Protein AF-A0A7V4QD94-F1 (afdb_monomer_lite)

Sequence (275 aa):
MIENQVFSVKQTANLFKAQIDQGDKAYCDYIKKYTSKNFAYSIKLAGGFVIYPRENDRAKRRFFMDCLITNFNKNRKSKIYFNTEKNLPILVEFIADASKLKDTFIYARMILGTVSLRIYNPNNKIFETLENLYRPEKKEVDYVARLIKVFAVSPSAVQKTKELLTRGLKVDDTYVRFIYSEEELAVFCKDGGFERMYFIDRFSDVAINGHFHTLNATPGDSFEKVKQSYMRLIKEYHPDNVFGKDEQTIRNYTQKFQSIQNAFESIKHHYKKAI

pLDDT: mean 78.1, std 12.36, range [37.56, 95.0]

Secondary structure (DSSP, 8-state):
----SEEEEEE-SS-EEEEEETT-HHHHHHHHHHHHHH-TTEEEETTEEEE---GGGHHHHHHHHHHHHHHHHTT-SS-----TTS---EEEEEES-TT-TT-EEEEEEEETTEEEEEE-S--HHHHHHHHHHTTTS-EEEETTTTEEEEE--SHHHHHHHHHHHHH-EEETTEEEEEE--HHHHHHHHHSTTHHHHHHHHHHHHHHHHHHHHHTT--TTS-HHHHHHHHHHHHHHS-GGGGTTS-HHHHHHHHHHHHHHHHHHHHHHHHHHH--

Radius of gyration: 23.35 Å; chains: 1; bounding box: 46×60×66 Å

Structure (mmCIF, N/CA/C/O backbone):
data_AF-A0A7V4QD94-F1
#
_entry.id   AF-A0A7V4QD94-F1
#
loop_
_atom_site.group_PDB
_atom_site.id
_atom_site.type_symbol
_atom_site.label_atom_id
_atom_site.label_alt_id
_atom_site.label_comp_id
_atom_site.label_asym_id
_atom_site.label_entity_id
_atom_site.label_seq_id
_atom_site.pdbx_PDB_ins_code
_atom_site.Cartn_x
_atom_site.Cartn_y
_atom_site.Cartn_z
_atom_site.occupancy
_atom_site.B_iso_or_equiv
_atom_site.auth_seq_id
_atom_site.auth_comp_id
_atom_site.auth_asym_id
_atom_site.auth_atom_id
_atom_site.pdbx_PDB_model_num
ATOM 1 N N . MET A 1 1 ? -15.386 6.074 31.541 1.00 37.56 1 MET A N 1
ATOM 2 C CA . MET A 1 1 ? -15.904 5.000 30.665 1.00 37.56 1 MET A CA 1
ATOM 3 C C . MET A 1 1 ? -14.751 4.553 29.787 1.00 37.56 1 MET A C 1
ATOM 5 O O . MET A 1 1 ? -14.107 5.422 29.225 1.00 37.56 1 MET A O 1
ATOM 9 N N . ILE A 1 2 ? -14.420 3.261 29.737 1.00 43.25 2 ILE A N 1
ATOM 10 C CA . ILE A 1 2 ? -13.337 2.784 28.864 1.00 43.25 2 ILE A CA 1
ATOM 11 C C . ILE A 1 2 ? -13.908 2.745 27.445 1.00 43.25 2 ILE A C 1
ATOM 13 O O . ILE A 1 2 ? -14.671 1.837 27.108 1.00 43.25 2 ILE A O 1
ATOM 17 N N . GLU A 1 3 ? -13.613 3.773 26.653 1.00 59.62 3 GLU A N 1
ATOM 18 C CA . GLU A 1 3 ? -13.884 3.772 25.217 1.00 59.62 3 GLU A CA 1
ATOM 19 C C . GLU A 1 3 ? -13.150 2.588 24.567 1.00 59.62 3 GLU A C 1
ATOM 21 O O . GLU A 1 3 ? -12.092 2.158 25.032 1.00 59.62 3 GLU A O 1
ATOM 26 N N . ASN A 1 4 ? -13.746 1.981 23.535 1.00 69.81 4 ASN A N 1
ATOM 27 C CA . ASN A 1 4 ? -13.057 0.923 22.794 1.00 69.81 4 ASN A CA 1
ATOM 28 C C . ASN A 1 4 ? -11.760 1.508 22.225 1.00 69.81 4 ASN A C 1
ATOM 30 O O . ASN A 1 4 ? -11.824 2.492 21.490 1.00 69.81 4 ASN A O 1
ATOM 34 N N . GLN A 1 5 ? -10.613 0.880 22.502 1.00 86.88 5 GLN A N 1
ATOM 35 C CA . GLN A 1 5 ? -9.337 1.362 21.971 1.00 86.88 5 GLN A CA 1
ATOM 36 C C . GLN A 1 5 ? -9.334 1.390 20.443 1.00 86.88 5 GLN A C 1
ATOM 38 O O . GLN A 1 5 ? -8.792 2.309 19.840 1.00 86.88 5 GLN A O 1
ATOM 43 N N . VAL A 1 6 ? -9.953 0.394 19.805 1.00 88.25 6 VAL A N 1
ATOM 44 C CA . VAL A 1 6 ? -10.256 0.406 18.373 1.00 88.25 6 VAL A CA 1
ATOM 45 C C . VAL A 1 6 ? -11.662 0.971 18.196 1.00 88.25 6 VAL A C 1
ATOM 47 O O . VAL A 1 6 ? -12.655 0.287 18.447 1.00 88.25 6 VAL A O 1
ATOM 50 N N . PHE A 1 7 ? -11.772 2.213 17.740 1.00 85.94 7 PHE A N 1
ATOM 51 C CA . PHE A 1 7 ? -13.072 2.882 17.627 1.00 85.94 7 PHE A CA 1
ATOM 52 C C . PHE A 1 7 ? -13.685 2.781 16.221 1.00 85.94 7 PHE A C 1
ATOM 54 O O . PHE A 1 7 ? -14.893 2.966 16.058 1.00 85.94 7 PHE A O 1
ATOM 61 N N . SER A 1 8 ? -12.890 2.444 15.198 1.00 85.94 8 SER A N 1
ATOM 62 C CA . SER A 1 8 ? -13.360 2.306 13.814 1.00 85.94 8 SER A CA 1
ATOM 63 C C . SER A 1 8 ? -12.613 1.202 13.065 1.00 85.94 8 SER A C 1
ATOM 65 O O . SER A 1 8 ? -11.385 1.124 13.094 1.00 85.94 8 SER A O 1
ATOM 67 N N . VAL A 1 9 ? -13.377 0.350 12.377 1.00 89.06 9 VAL A N 1
ATOM 68 C CA . VAL A 1 9 ? -12.877 -0.667 11.447 1.00 89.06 9 VAL A CA 1
ATOM 69 C C . VAL A 1 9 ? -13.642 -0.540 10.135 1.00 89.06 9 VAL A C 1
ATOM 71 O O . VAL A 1 9 ? -14.873 -0.470 10.127 1.00 89.06 9 VAL A O 1
ATOM 74 N N . LYS A 1 10 ? -12.914 -0.506 9.017 1.00 84.56 10 LYS A N 1
ATOM 75 C CA . LYS A 1 10 ? -13.469 -0.483 7.658 1.00 84.56 10 LYS A CA 1
ATOM 76 C C . LYS A 1 10 ? -12.779 -1.542 6.808 1.00 84.56 10 LYS A C 1
ATOM 78 O O . LYS A 1 10 ? -11.556 -1.658 6.832 1.00 84.56 10 LYS A O 1
ATOM 83 N N . GLN A 1 11 ? -13.555 -2.271 6.013 1.00 81.56 11 GLN A N 1
ATOM 84 C CA . GLN A 1 11 ? -13.032 -3.220 5.036 1.00 81.56 11 GLN A CA 1
ATOM 85 C C . GLN A 1 11 ? -13.557 -2.870 3.646 1.00 81.56 11 GLN A C 1
ATOM 87 O O . GLN A 1 11 ? -14.764 -2.763 3.442 1.00 81.56 11 GLN A O 1
ATOM 92 N N . THR A 1 12 ? -12.645 -2.700 2.693 1.00 74.81 12 THR A N 1
ATOM 93 C CA . THR A 1 12 ? -12.966 -2.555 1.267 1.00 74.81 12 THR A CA 1
ATOM 94 C C . THR A 1 12 ? -12.556 -3.821 0.514 1.00 74.81 12 THR A C 1
ATOM 96 O O . THR A 1 12 ? -12.044 -4.777 1.101 1.00 74.81 12 THR A O 1
ATOM 99 N N . ALA A 1 13 ? -12.744 -3.844 -0.808 1.00 63.41 13 ALA A N 1
ATOM 100 C CA . ALA A 1 13 ? -12.229 -4.927 -1.646 1.00 63.41 13 ALA A CA 1
ATOM 101 C C . ALA A 1 13 ? -10.699 -5.091 -1.550 1.00 63.41 13 ALA A C 1
ATOM 103 O O . ALA A 1 13 ? -10.201 -6.187 -1.782 1.00 63.41 13 ALA A O 1
ATOM 104 N N . ASN A 1 14 ? -9.977 -4.025 -1.181 1.00 64.75 14 ASN A N 1
ATOM 105 C CA . ASN A 1 14 ? -8.523 -3.933 -1.321 1.00 64.75 14 ASN A CA 1
ATOM 106 C C . ASN A 1 14 ? -7.779 -3.626 -0.013 1.00 64.75 14 ASN A C 1
ATOM 108 O O . ASN A 1 14 ? -6.552 -3.580 -0.026 1.00 64.75 14 ASN A O 1
ATOM 112 N N . LEU A 1 15 ? -8.481 -3.362 1.091 1.00 76.19 15 LEU A N 1
ATOM 113 C CA . LEU A 1 15 ? -7.865 -2.887 2.328 1.00 76.19 15 LEU A CA 1
ATOM 114 C C . LEU A 1 15 ? -8.695 -3.275 3.550 1.00 76.19 15 LEU A C 1
ATOM 116 O O . LEU A 1 15 ? -9.921 -3.150 3.543 1.00 76.19 15 LEU A O 1
ATOM 120 N N . PHE A 1 16 ? -8.008 -3.655 4.621 1.00 86.81 16 PHE A N 1
ATOM 121 C CA . PHE A 1 16 ? -8.551 -3.636 5.972 1.00 86.81 16 PHE A CA 1
ATOM 122 C C . PHE A 1 16 ? -7.942 -2.451 6.732 1.00 86.81 16 PHE A C 1
ATOM 124 O O . PHE A 1 16 ? -6.722 -2.318 6.808 1.00 86.81 16 PHE A O 1
ATOM 131 N N . LYS A 1 17 ? -8.779 -1.565 7.272 1.00 88.31 17 LYS A N 1
ATOM 132 C CA . LYS A 1 17 ? -8.361 -0.365 8.004 1.00 88.31 17 LYS A CA 1
ATOM 133 C C . LYS A 1 17 ? -8.907 -0.416 9.424 1.00 88.31 17 LYS A C 1
ATOM 135 O O . LYS A 1 17 ? -10.116 -0.546 9.603 1.00 88.31 17 LYS A O 1
ATOM 140 N N . ALA A 1 18 ? -8.029 -0.250 10.406 1.00 91.31 18 ALA A N 1
ATOM 141 C CA . ALA A 1 18 ? -8.370 -0.095 11.813 1.00 91.31 18 ALA A CA 1
ATOM 142 C C . ALA A 1 18 ? -7.846 1.245 12.338 1.00 91.31 18 ALA A C 1
ATOM 144 O O . ALA A 1 18 ? -6.727 1.657 12.030 1.00 91.31 18 ALA A O 1
ATOM 145 N N . GLN A 1 19 ? -8.667 1.924 13.127 1.00 88.12 19 GLN A N 1
ATOM 146 C CA . GLN A 1 19 ? -8.341 3.205 13.741 1.00 88.12 19 GLN A CA 1
ATOM 147 C C . GLN A 1 19 ? -8.400 3.049 15.253 1.00 88.12 19 GLN A C 1
ATOM 149 O O . GLN A 1 19 ? -9.393 2.563 15.805 1.00 88.12 19 GLN A O 1
ATOM 154 N N . ILE A 1 20 ? -7.295 3.424 15.880 1.00 90.69 20 ILE A N 1
ATOM 155 C CA . ILE A 1 20 ? -7.005 3.241 17.291 1.00 90.69 20 ILE A CA 1
ATOM 156 C C . ILE A 1 20 ? -6.937 4.614 17.943 1.00 90.69 20 ILE A C 1
ATOM 158 O O . ILE A 1 20 ? -6.351 5.540 17.379 1.00 90.69 20 ILE A O 1
ATOM 162 N N . ASP A 1 21 ? -7.539 4.741 19.118 1.00 85.12 21 ASP A N 1
ATOM 163 C CA . ASP A 1 21 ? -7.443 5.944 19.931 1.00 85.12 21 ASP A CA 1
ATOM 164 C C . ASP A 1 21 ? -5.984 6.181 20.349 1.00 85.12 21 ASP A C 1
ATOM 166 O O . ASP A 1 21 ? -5.359 5.356 21.018 1.00 85.12 21 ASP A O 1
ATOM 170 N N . GLN A 1 22 ? -5.437 7.322 19.931 1.00 84.38 22 GLN A N 1
ATOM 171 C CA . GLN A 1 22 ? -4.082 7.742 20.279 1.00 84.38 22 GLN A CA 1
ATOM 172 C C . GLN A 1 22 ? -3.943 8.101 21.771 1.00 84.38 22 GLN A C 1
ATOM 174 O O . GLN A 1 22 ? -2.821 8.116 22.287 1.00 84.38 22 GLN A O 1
ATOM 179 N N . GLY A 1 23 ? -5.053 8.387 22.461 1.00 80.31 23 GLY A N 1
ATOM 180 C CA . GLY A 1 23 ? -5.093 8.651 23.899 1.00 80.31 23 GLY A CA 1
ATOM 181 C C . GLY A 1 23 ? -4.638 7.455 24.742 1.00 80.31 23 GLY A C 1
ATOM 182 O O . GLY A 1 23 ? -3.932 7.639 25.738 1.00 80.31 23 GLY A O 1
ATOM 183 N N . ASP A 1 24 ? -4.936 6.226 24.305 1.00 85.88 24 ASP A N 1
ATOM 184 C CA . ASP A 1 24 ? -4.473 4.994 24.954 1.00 85.88 24 ASP A CA 1
ATOM 185 C C . ASP A 1 24 ? -3.040 4.637 24.512 1.00 85.88 24 ASP A C 1
ATOM 187 O O . ASP A 1 24 ? -2.793 3.765 23.668 1.00 85.88 24 ASP A O 1
ATOM 191 N N . LYS A 1 25 ? -2.058 5.335 25.100 1.00 84.44 25 LYS A N 1
ATOM 192 C CA . LYS A 1 25 ? -0.625 5.133 24.812 1.00 84.44 25 LYS A CA 1
ATOM 193 C C . LYS A 1 25 ? -0.172 3.688 25.041 1.00 84.44 25 LYS A C 1
ATOM 195 O O . LYS A 1 25 ? 0.613 3.169 24.250 1.00 84.44 25 LYS A O 1
ATOM 200 N N . ALA A 1 26 ? -0.685 3.027 26.081 1.00 89.12 26 ALA A N 1
ATOM 201 C CA . ALA A 1 26 ? -0.306 1.656 26.418 1.00 89.12 26 ALA A CA 1
ATOM 202 C C . ALA A 1 26 ? -0.742 0.673 25.323 1.00 89.12 26 ALA A C 1
ATOM 204 O O . ALA A 1 26 ? 0.052 -0.165 24.879 1.00 89.12 26 ALA A O 1
ATOM 205 N N . TYR A 1 27 ? -1.978 0.804 24.837 1.00 90.69 27 TYR A N 1
ATOM 206 C CA . TYR A 1 27 ? -2.459 -0.012 23.730 1.00 90.69 27 TYR A CA 1
ATOM 207 C C . TYR A 1 27 ? -1.750 0.326 22.412 1.00 90.69 27 TYR A C 1
ATOM 209 O O . TYR A 1 27 ? -1.381 -0.582 21.662 1.00 90.69 27 TYR A O 1
ATOM 217 N N . CYS A 1 28 ? -1.471 1.607 22.152 1.00 87.69 28 CYS A N 1
ATOM 218 C CA . CYS A 1 28 ? -0.685 2.022 20.989 1.00 87.69 28 CYS A CA 1
ATOM 219 C C . CYS A 1 28 ? 0.698 1.355 20.960 1.00 87.69 28 CYS A C 1
ATOM 221 O O . CYS A 1 28 ? 1.106 0.808 19.931 1.00 87.69 28 CYS A O 1
ATOM 223 N N . ASP A 1 29 ? 1.415 1.371 22.082 1.00 87.44 29 ASP A N 1
ATOM 224 C CA . ASP A 1 29 ? 2.755 0.791 22.184 1.00 87.44 29 ASP A CA 1
ATOM 225 C C . ASP A 1 29 ? 2.726 -0.737 22.096 1.00 87.44 29 ASP A C 1
ATOM 227 O O . ASP A 1 29 ? 3.574 -1.331 21.420 1.00 87.44 29 ASP A O 1
ATOM 231 N N . TYR A 1 30 ? 1.707 -1.377 22.679 1.00 93.19 30 TYR A N 1
ATOM 232 C CA . TYR A 1 30 ? 1.454 -2.806 22.492 1.00 93.19 30 TYR A CA 1
ATOM 233 C C . TYR A 1 30 ? 1.300 -3.156 21.007 1.00 93.19 30 TYR A C 1
ATOM 235 O O . TYR A 1 30 ? 1.988 -4.049 20.506 1.00 93.19 30 TYR A O 1
ATOM 243 N N . ILE A 1 31 ? 0.449 -2.425 20.284 1.00 94.31 31 ILE A N 1
ATOM 244 C CA . ILE A 1 31 ? 0.175 -2.667 18.865 1.00 94.31 31 ILE A CA 1
ATOM 245 C C . ILE A 1 31 ? 1.425 -2.428 18.003 1.00 94.31 31 ILE A C 1
ATOM 247 O O . ILE A 1 31 ? 1.740 -3.248 17.133 1.00 94.31 31 ILE A O 1
ATOM 251 N N . LYS A 1 32 ? 2.193 -1.364 18.272 1.00 90.19 32 LYS A N 1
ATOM 252 C CA . LYS A 1 32 ? 3.474 -1.097 17.589 1.00 90.19 32 LYS A CA 1
ATOM 253 C C . LYS A 1 32 ? 4.489 -2.218 17.828 1.00 90.19 32 LYS A C 1
ATOM 255 O O . LYS A 1 32 ? 5.095 -2.697 16.869 1.00 90.19 32 LYS A O 1
ATOM 260 N N . LYS A 1 33 ? 4.653 -2.666 19.079 1.00 89.94 33 LYS A N 1
ATOM 261 C CA . LYS A 1 33 ? 5.598 -3.733 19.459 1.00 89.94 33 LYS A CA 1
ATOM 262 C C . LYS A 1 33 ? 5.193 -5.090 18.893 1.00 89.94 33 LYS A C 1
ATOM 264 O O . LYS A 1 33 ? 6.045 -5.848 18.431 1.00 89.94 33 LYS A O 1
ATOM 269 N N . TYR A 1 34 ? 3.899 -5.405 18.916 1.00 92.44 34 TYR A N 1
ATOM 270 C CA . TYR A 1 34 ? 3.379 -6.614 18.287 1.00 92.44 34 TYR A CA 1
ATOM 271 C C . TYR A 1 34 ? 3.687 -6.609 16.790 1.00 92.44 34 TYR A C 1
ATOM 273 O O . TYR A 1 34 ? 4.162 -7.612 16.254 1.00 92.44 34 TYR A O 1
ATOM 281 N N . THR A 1 35 ? 3.465 -5.470 16.135 1.00 90.50 35 THR A N 1
ATOM 282 C CA . THR A 1 35 ? 3.674 -5.324 14.696 1.00 90.50 35 THR A CA 1
ATOM 283 C C . THR A 1 35 ? 5.137 -5.506 14.318 1.00 90.50 35 THR A C 1
ATOM 285 O O . THR A 1 35 ? 5.440 -6.363 13.490 1.00 90.50 35 THR A O 1
ATOM 288 N N . SER A 1 36 ? 6.050 -4.783 14.971 1.00 84.38 36 SER A N 1
ATOM 289 C CA . SER A 1 36 ? 7.485 -4.870 14.671 1.00 84.38 36 SER A CA 1
ATOM 290 C C . SER A 1 36 ? 8.072 -6.258 14.935 1.00 84.38 36 SER A C 1
ATOM 292 O O . SER A 1 36 ? 8.978 -6.685 14.226 1.00 84.38 36 SER A O 1
ATOM 294 N N . LYS A 1 37 ? 7.544 -6.987 15.927 1.00 88.81 37 LYS A N 1
ATOM 295 C CA . LYS A 1 37 ? 7.979 -8.354 16.242 1.00 88.81 37 LYS A CA 1
ATOM 296 C C . LYS A 1 37 ? 7.495 -9.386 15.220 1.00 88.81 37 LYS A C 1
ATOM 298 O O . LYS A 1 37 ? 8.190 -10.368 14.973 1.00 88.81 37 LYS A O 1
ATOM 303 N N . ASN A 1 38 ? 6.285 -9.221 14.686 1.00 87.94 38 ASN A N 1
ATOM 304 C CA . ASN A 1 38 ? 5.617 -10.276 13.918 1.00 87.94 38 ASN A CA 1
ATOM 305 C C . ASN A 1 38 ? 5.612 -10.050 12.407 1.00 87.94 38 ASN A C 1
ATOM 307 O O . ASN A 1 38 ? 5.499 -11.030 11.668 1.00 87.94 38 ASN A O 1
ATOM 311 N N . PHE A 1 39 ? 5.746 -8.803 11.956 1.00 86.88 39 PHE A N 1
ATOM 312 C CA . PHE A 1 39 ? 5.614 -8.431 10.553 1.00 86.88 39 PHE A CA 1
ATOM 313 C C . PHE A 1 39 ? 6.872 -7.709 10.073 1.00 86.88 39 PHE A C 1
ATOM 315 O O . PHE A 1 39 ? 6.984 -6.490 10.153 1.00 86.88 39 PHE A O 1
ATOM 322 N N . ALA A 1 40 ? 7.814 -8.476 9.517 1.00 74.94 40 ALA A N 1
ATOM 323 C CA . ALA A 1 40 ? 9.058 -7.934 8.964 1.00 74.94 40 ALA A CA 1
ATOM 324 C C . ALA A 1 40 ? 8.819 -6.920 7.827 1.00 74.94 40 ALA A C 1
ATOM 326 O O . ALA A 1 40 ? 9.633 -6.032 7.606 1.00 74.94 40 ALA A O 1
ATOM 327 N N . TYR A 1 41 ? 7.685 -7.034 7.126 1.00 71.38 41 TYR A N 1
ATOM 328 C CA . TYR A 1 41 ? 7.280 -6.145 6.033 1.00 71.38 41 TYR A CA 1
ATOM 329 C C . TYR A 1 41 ? 6.150 -5.192 6.451 1.00 71.38 41 TYR A C 1
ATOM 331 O O . TYR A 1 41 ? 5.160 -5.028 5.729 1.00 71.38 41 TYR A O 1
ATOM 339 N N . SER A 1 42 ? 6.285 -4.575 7.628 1.00 78.88 42 SER A N 1
ATOM 340 C CA . SER A 1 42 ? 5.450 -3.442 8.030 1.00 78.88 42 SER A CA 1
ATOM 341 C C . SER A 1 42 ? 6.123 -2.115 7.682 1.00 78.88 42 SER A C 1
ATOM 343 O O . SER A 1 42 ? 7.294 -1.925 8.003 1.00 78.88 42 SER A O 1
ATOM 345 N N . ILE A 1 43 ? 5.379 -1.184 7.091 1.00 71.25 43 ILE A N 1
ATOM 346 C CA . ILE A 1 43 ? 5.842 0.185 6.840 1.00 71.25 43 ILE A CA 1
ATOM 347 C C . ILE A 1 43 ? 5.329 1.091 7.956 1.00 71.25 43 ILE A C 1
ATOM 349 O O . ILE A 1 43 ? 4.118 1.161 8.170 1.00 71.25 43 ILE A O 1
ATOM 353 N N . LYS A 1 44 ? 6.234 1.789 8.651 1.00 72.31 44 LYS A N 1
ATOM 354 C CA . LYS A 1 44 ? 5.870 2.840 9.612 1.00 72.31 44 LYS A CA 1
ATOM 355 C C . LYS A 1 44 ? 5.399 4.091 8.878 1.00 72.31 44 LYS A C 1
ATOM 357 O O . LYS A 1 44 ? 5.921 4.427 7.822 1.00 72.31 44 LYS A O 1
ATOM 362 N N . LEU A 1 45 ? 4.424 4.770 9.469 1.00 66.00 45 LEU A N 1
ATOM 363 C CA . LEU A 1 45 ? 3.832 6.008 8.973 1.00 66.00 45 LEU A CA 1
ATOM 364 C C . LEU A 1 45 ? 3.836 7.057 10.085 1.00 66.00 45 LEU A C 1
ATOM 366 O O . LEU A 1 45 ? 3.778 6.698 11.263 1.00 66.00 45 LEU A O 1
ATOM 370 N N . ALA A 1 46 ? 3.753 8.337 9.716 1.00 61.31 46 ALA A N 1
ATOM 371 C CA . ALA A 1 46 ? 3.679 9.460 10.659 1.00 61.31 46 ALA A CA 1
ATOM 372 C C . ALA A 1 46 ? 2.563 9.329 11.724 1.00 61.31 46 ALA A C 1
ATOM 374 O O . ALA A 1 46 ? 2.676 9.884 12.812 1.00 61.31 46 ALA A O 1
ATOM 375 N N . GLY A 1 47 ? 1.497 8.569 11.443 1.00 72.88 47 GLY A N 1
ATOM 376 C CA . GLY A 1 47 ? 0.382 8.331 12.368 1.00 72.88 47 GLY A CA 1
ATOM 377 C C . GLY A 1 47 ? -0.038 6.868 12.497 1.00 72.88 47 GLY A C 1
ATOM 378 O O . GLY A 1 47 ? -1.184 6.603 12.843 1.00 72.88 47 GLY A O 1
ATOM 379 N N . GLY A 1 48 ? 0.823 5.901 12.169 1.00 85.00 48 GLY A N 1
ATOM 380 C CA . GLY A 1 48 ? 0.393 4.504 12.099 1.00 85.00 48 GLY A CA 1
ATOM 381 C C . GLY A 1 48 ? 1.392 3.565 11.442 1.00 85.00 48 GLY A C 1
ATOM 382 O O . GLY A 1 48 ? 2.598 3.807 11.450 1.00 85.00 48 GLY A O 1
ATOM 383 N N . PHE A 1 49 ? 0.884 2.484 10.862 1.00 82.44 49 PHE A N 1
ATOM 384 C CA . PHE A 1 49 ? 1.669 1.574 10.033 1.00 82.44 49 PHE A CA 1
ATOM 385 C C . PHE A 1 49 ? 0.787 0.777 9.069 1.00 82.44 49 PHE A C 1
ATOM 387 O O . PHE A 1 49 ? -0.428 0.664 9.243 1.00 82.44 49 PHE A O 1
ATOM 394 N N . VAL A 1 50 ? 1.420 0.188 8.058 1.00 83.88 50 VAL A N 1
ATOM 395 C CA . VAL A 1 50 ? 0.787 -0.727 7.100 1.00 83.88 50 VAL A CA 1
ATOM 396 C C . VAL A 1 50 ? 1.487 -2.065 7.144 1.00 83.88 50 VAL A C 1
ATOM 398 O O . VAL A 1 50 ? 2.709 -2.115 7.053 1.00 83.88 50 VAL A O 1
ATOM 401 N N . ILE A 1 51 ? 0.720 -3.145 7.217 1.00 86.31 51 ILE A N 1
ATOM 402 C CA . ILE A 1 51 ? 1.218 -4.514 7.085 1.00 86.31 51 ILE A CA 1
ATOM 403 C C . ILE A 1 51 ? 0.782 -5.041 5.720 1.00 86.31 51 ILE A C 1
ATOM 405 O O . ILE A 1 51 ? -0.415 -5.124 5.432 1.00 86.31 51 ILE A O 1
ATOM 409 N N . TYR A 1 52 ? 1.749 -5.395 4.875 1.00 79.75 52 TYR A N 1
ATOM 410 C CA . TYR A 1 52 ? 1.470 -5.917 3.539 1.00 79.75 52 TYR A CA 1
ATOM 411 C C . TYR A 1 52 ? 1.192 -7.424 3.541 1.00 79.75 52 TYR A C 1
ATOM 413 O O . TYR A 1 52 ? 1.724 -8.152 4.385 1.00 79.75 52 TYR A O 1
ATOM 421 N N . PRO A 1 53 ? 0.394 -7.913 2.574 1.00 78.25 53 PRO A N 1
ATOM 422 C CA . PRO A 1 53 ? 0.161 -9.329 2.401 1.00 78.25 53 PRO A CA 1
ATOM 423 C C . PRO A 1 53 ? 1.412 -10.068 1.901 1.00 78.25 53 PRO A C 1
ATOM 425 O O . PRO A 1 53 ? 2.025 -9.685 0.907 1.00 78.25 53 PRO A O 1
ATOM 428 N N . ARG A 1 54 ? 1.774 -11.149 2.590 1.00 77.88 54 ARG A N 1
ATOM 429 C CA . ARG A 1 54 ? 2.794 -12.149 2.254 1.00 77.88 54 ARG A CA 1
ATOM 430 C C . ARG A 1 54 ? 2.277 -13.532 2.650 1.00 77.88 54 ARG A C 1
ATOM 432 O O . ARG A 1 54 ? 1.505 -13.666 3.593 1.00 77.88 54 ARG A O 1
ATOM 439 N N . GLU A 1 55 ? 2.663 -14.573 1.928 1.00 77.94 55 GLU A N 1
ATOM 440 C CA . GLU A 1 55 ? 2.134 -15.916 2.214 1.00 77.94 55 GLU A CA 1
ATOM 441 C C . GLU A 1 55 ? 2.618 -16.463 3.568 1.00 77.94 55 GLU A C 1
ATOM 443 O O . GLU A 1 55 ? 1.864 -17.105 4.294 1.00 77.94 55 GLU A O 1
ATOM 448 N N . ASN A 1 56 ? 3.848 -16.133 3.964 1.00 82.62 56 ASN A N 1
ATOM 449 C CA . ASN A 1 56 ? 4.513 -16.669 5.155 1.00 82.62 56 ASN A CA 1
ATOM 450 C C . ASN A 1 56 ? 3.955 -16.174 6.507 1.00 82.62 56 ASN A C 1
ATOM 452 O O . ASN A 1 56 ? 4.168 -16.814 7.533 1.00 82.62 56 ASN A O 1
ATOM 456 N N . ASP A 1 57 ? 3.246 -15.053 6.542 1.00 85.38 57 ASP A N 1
ATOM 457 C CA . ASP A 1 57 ? 2.658 -14.448 7.747 1.00 85.38 57 ASP A CA 1
ATOM 458 C C . ASP A 1 57 ? 1.125 -14.316 7.642 1.00 85.38 57 ASP A C 1
ATOM 460 O O . ASP A 1 57 ? 0.499 -13.629 8.455 1.00 85.38 57 ASP A O 1
ATOM 464 N N . ARG A 1 58 ? 0.494 -15.020 6.688 1.00 86.62 58 ARG A N 1
ATOM 465 C CA . ARG A 1 58 ? -0.963 -15.009 6.464 1.00 86.62 58 ARG A CA 1
ATOM 466 C C . ARG A 1 58 ? -1.765 -15.334 7.724 1.00 86.62 58 ARG A C 1
ATOM 468 O O . ARG A 1 58 ? -2.677 -14.587 8.070 1.00 86.62 58 ARG A O 1
ATOM 475 N N . ALA A 1 59 ? -1.393 -16.394 8.441 1.00 89.56 59 ALA A N 1
ATOM 476 C CA . ALA A 1 59 ? -2.055 -16.774 9.690 1.00 89.56 59 ALA A CA 1
ATOM 477 C C . ALA A 1 59 ? -1.911 -15.691 10.778 1.00 89.56 59 ALA A C 1
ATOM 479 O O . ALA A 1 59 ? -2.881 -15.365 11.461 1.00 89.56 59 ALA A O 1
ATOM 480 N N . LYS A 1 60 ? -0.725 -15.074 10.896 1.00 91.75 60 LYS A N 1
ATOM 481 C CA . LYS A 1 60 ? -0.466 -13.995 11.865 1.00 91.75 60 LYS A CA 1
ATOM 482 C C . LYS A 1 60 ? -1.270 -12.737 11.544 1.00 91.75 60 LYS A C 1
ATOM 484 O O . LYS A 1 60 ? -1.806 -12.112 12.453 1.00 91.75 60 LYS A O 1
ATOM 489 N N . ARG A 1 61 ? -1.383 -12.370 10.262 1.00 92.69 61 ARG A N 1
ATOM 490 C CA . ARG A 1 61 ? -2.212 -11.236 9.827 1.00 92.69 61 ARG A CA 1
ATOM 491 C C . ARG A 1 61 ? -3.686 -11.461 10.117 1.00 92.69 61 ARG A C 1
ATOM 493 O O . ARG A 1 61 ? -4.326 -10.561 10.649 1.00 92.69 61 ARG A O 1
ATOM 500 N N . ARG A 1 62 ? -4.204 -12.650 9.798 1.00 93.00 62 ARG A N 1
ATOM 501 C CA . ARG A 1 62 ? -5.590 -13.018 10.106 1.00 93.00 62 ARG A CA 1
ATOM 502 C C . ARG A 1 62 ? -5.865 -12.873 11.601 1.00 93.00 62 ARG A C 1
ATOM 504 O O . ARG A 1 62 ? -6.768 -12.137 11.978 1.00 93.00 62 ARG A O 1
ATOM 511 N N . PHE A 1 63 ? -5.018 -13.477 12.435 1.00 93.38 63 PHE A N 1
ATOM 512 C CA . PHE A 1 63 ? -5.117 -13.355 13.888 1.00 93.38 63 PHE A CA 1
ATOM 513 C C . PHE A 1 63 ? -5.081 -11.890 14.349 1.00 93.38 63 PHE A C 1
ATOM 515 O O . PHE A 1 63 ? -5.892 -11.469 15.169 1.00 93.38 63 PHE A O 1
ATOM 522 N N . PHE A 1 64 ? -4.180 -11.081 13.787 1.00 95.00 64 PHE A N 1
ATOM 523 C CA . PHE A 1 64 ? -4.091 -9.660 14.112 1.00 95.00 64 PHE A CA 1
ATOM 524 C C . PHE A 1 64 ? -5.369 -8.888 13.738 1.00 95.00 64 PHE A C 1
ATOM 526 O O . PHE A 1 64 ? -5.843 -8.074 14.532 1.00 95.00 64 PHE A O 1
ATOM 533 N N . MET A 1 65 ? -5.972 -9.175 12.579 1.00 94.06 65 MET A N 1
ATOM 534 C CA . MET A 1 65 ? -7.277 -8.619 12.199 1.00 94.06 65 MET A CA 1
ATOM 535 C C . MET A 1 65 ? -8.376 -9.042 13.176 1.00 94.06 65 MET A C 1
ATOM 537 O O . MET A 1 65 ? -9.147 -8.189 13.615 1.00 94.06 65 MET A O 1
ATOM 541 N N . ASP A 1 66 ? -8.419 -10.317 13.566 1.00 93.94 66 ASP A N 1
ATOM 542 C CA . ASP A 1 66 ? -9.401 -10.831 14.526 1.00 93.94 66 ASP A CA 1
ATOM 543 C C . ASP A 1 66 ? -9.269 -10.128 15.891 1.00 93.94 66 ASP A C 1
ATOM 545 O O . ASP A 1 66 ? -10.278 -9.749 16.495 1.00 93.94 66 ASP A O 1
ATOM 549 N N . CYS A 1 67 ? -8.044 -9.855 16.359 1.00 93.94 67 CYS A N 1
ATOM 550 C CA . CYS A 1 67 ? -7.808 -9.070 17.576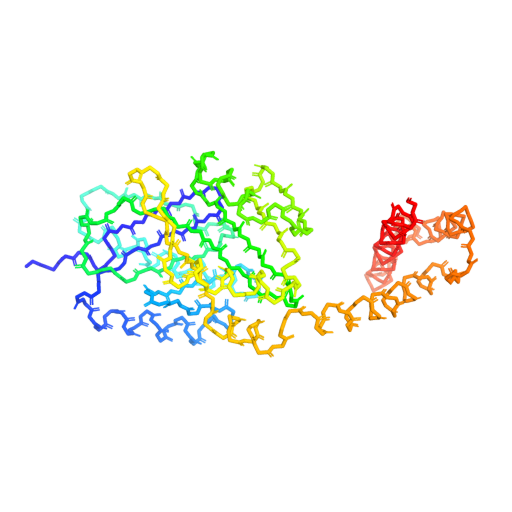 1.00 93.94 67 CYS A CA 1
ATOM 551 C C . CYS A 1 67 ? -8.361 -7.640 17.467 1.00 93.94 67 CYS A C 1
ATOM 553 O O . CYS A 1 67 ? -9.019 -7.161 18.397 1.00 93.94 67 CYS A O 1
ATOM 555 N N . LEU A 1 68 ? -8.124 -6.964 16.338 1.00 94.62 68 LEU A N 1
ATOM 556 C CA . LEU A 1 68 ? -8.617 -5.603 16.097 1.00 94.62 68 LEU A CA 1
ATOM 557 C C . LEU A 1 68 ? -10.151 -5.566 16.044 1.00 94.62 68 LEU A C 1
ATOM 559 O O . LEU A 1 68 ? -10.771 -4.703 16.666 1.00 94.62 68 LEU A O 1
ATOM 563 N N . ILE A 1 69 ? -10.771 -6.534 15.365 1.00 93.44 69 ILE A N 1
ATOM 564 C CA . ILE A 1 69 ? -12.233 -6.678 15.281 1.00 93.44 69 ILE A CA 1
ATOM 565 C C . ILE A 1 69 ? -12.830 -6.983 16.657 1.00 93.44 69 ILE A C 1
ATOM 567 O O . ILE A 1 69 ? -13.874 -6.436 17.019 1.00 93.44 69 ILE A O 1
ATOM 571 N N . THR A 1 70 ? -12.171 -7.835 17.443 1.00 93.12 70 THR A N 1
ATOM 572 C CA . THR A 1 70 ? -12.612 -8.182 18.800 1.00 93.12 70 THR A CA 1
ATOM 573 C C . THR A 1 70 ? -12.606 -6.955 19.704 1.00 93.12 70 THR A C 1
ATOM 575 O O . THR A 1 70 ? -13.596 -6.704 20.394 1.00 93.12 70 THR A O 1
ATOM 578 N N . ASN A 1 71 ? -11.539 -6.149 19.663 1.00 92.94 71 ASN A N 1
ATOM 579 C CA . ASN A 1 71 ? -11.472 -4.902 20.424 1.00 92.94 71 ASN A CA 1
ATOM 580 C C . ASN A 1 71 ? -12.547 -3.901 19.959 1.00 92.94 71 ASN A C 1
ATOM 582 O O . ASN A 1 71 ? -13.303 -3.387 20.782 1.00 92.94 71 ASN A O 1
ATOM 586 N N . PHE A 1 72 ? 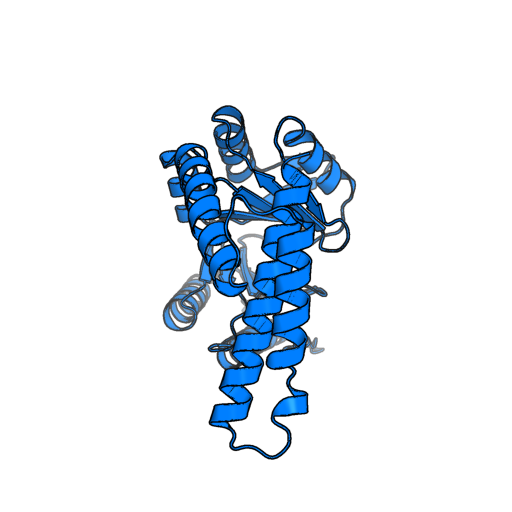-12.711 -3.731 18.644 1.00 91.12 72 PHE A N 1
ATOM 587 C CA . PHE A 1 72 ? -13.744 -2.870 18.056 1.00 91.12 72 PHE A CA 1
ATOM 588 C C . PHE A 1 72 ? -15.168 -3.232 18.493 1.00 91.12 72 PHE A C 1
ATOM 590 O O . PHE A 1 72 ? -16.032 -2.368 18.675 1.00 91.12 72 PHE A O 1
ATOM 597 N N . ASN A 1 73 ? -15.416 -4.525 18.680 1.00 90.75 73 ASN A N 1
ATOM 598 C CA . ASN A 1 73 ? -16.703 -5.053 19.094 1.00 90.75 73 ASN A CA 1
ATOM 599 C C . ASN A 1 73 ? -16.889 -5.136 20.615 1.00 90.75 73 ASN A C 1
ATOM 601 O O . ASN A 1 73 ? -18.000 -5.462 21.042 1.00 90.75 73 ASN A O 1
ATOM 605 N N . LYS A 1 74 ? -15.858 -4.876 21.431 1.00 87.75 74 LYS A N 1
ATOM 606 C CA . LYS A 1 74 ? -15.829 -5.190 22.873 1.00 87.75 74 LYS A CA 1
ATOM 607 C C . LYS A 1 74 ? -17.067 -4.680 23.615 1.00 87.75 74 LYS A C 1
ATOM 609 O O . LYS A 1 74 ? -17.759 -5.483 24.232 1.00 87.75 74 LYS A O 1
ATOM 614 N N . ASN A 1 75 ? -17.420 -3.409 23.419 1.00 82.38 75 ASN A N 1
ATOM 615 C CA . ASN A 1 75 ? -18.566 -2.770 24.080 1.00 82.38 75 ASN A CA 1
ATOM 616 C C . ASN A 1 75 ? -19.795 -2.564 23.168 1.00 82.38 75 ASN A C 1
ATOM 618 O O . ASN A 1 75 ? -20.714 -1.821 23.512 1.00 82.38 75 ASN A O 1
ATOM 622 N N . ARG A 1 76 ? -19.834 -3.193 21.984 1.00 85.50 76 ARG A N 1
ATOM 623 C CA . ARG A 1 76 ? -20.976 -3.083 21.059 1.00 85.50 76 ARG A CA 1
ATOM 624 C C . ARG A 1 76 ? -22.067 -4.093 21.416 1.00 85.50 76 ARG A C 1
ATOM 626 O O . ARG A 1 76 ? -21.779 -5.284 21.528 1.00 85.50 76 ARG A O 1
ATOM 633 N N . LYS A 1 77 ? -23.322 -3.625 21.499 1.00 83.38 77 LYS A N 1
ATOM 634 C CA . LYS A 1 77 ? -24.514 -4.487 21.659 1.00 83.38 77 LYS A CA 1
ATOM 635 C C . LYS A 1 77 ? -24.689 -5.448 20.478 1.00 83.38 77 LYS A C 1
ATOM 637 O O . LYS A 1 77 ? -25.028 -6.606 20.676 1.00 83.38 77 LYS A O 1
ATOM 642 N N . SER A 1 78 ? -24.405 -4.978 19.263 1.00 86.06 78 SER A N 1
ATOM 643 C CA . SER A 1 78 ? -24.474 -5.776 18.036 1.00 86.06 78 SER A CA 1
ATOM 644 C C . SER A 1 78 ? -23.089 -5.881 17.409 1.00 86.06 78 SER A C 1
ATOM 646 O O . SER A 1 78 ? -22.433 -4.867 17.152 1.00 86.06 78 SER A O 1
ATOM 648 N N . LYS A 1 79 ? -22.627 -7.117 17.203 1.00 89.00 79 LYS A N 1
ATOM 649 C CA . LYS A 1 79 ? -21.296 -7.408 16.663 1.00 89.00 79 LYS A CA 1
ATOM 650 C C . LYS A 1 79 ? -21.285 -7.164 15.156 1.00 89.00 79 LYS A C 1
ATOM 652 O O . LYS A 1 79 ? -22.201 -7.585 14.455 1.00 89.00 79 LYS A O 1
ATOM 657 N N . ILE A 1 80 ? -20.244 -6.492 14.672 1.00 86.38 80 ILE A N 1
ATOM 658 C CA . ILE A 1 80 ? -19.981 -6.328 13.239 1.00 86.38 80 ILE A CA 1
ATOM 659 C C . ILE A 1 80 ? -18.909 -7.331 12.831 1.00 86.38 80 ILE A C 1
ATOM 661 O O . ILE A 1 80 ? -17.860 -7.415 13.474 1.00 86.38 80 ILE A O 1
ATOM 665 N N . TYR A 1 81 ? -19.170 -8.060 11.751 1.00 87.00 81 TYR A N 1
ATOM 666 C CA . TYR A 1 81 ? -18.263 -9.062 11.207 1.00 87.00 81 TYR A CA 1
ATOM 667 C C . TYR A 1 81 ? -17.569 -8.541 9.952 1.00 87.00 81 TYR A C 1
ATOM 669 O O . TYR A 1 81 ? -18.159 -7.832 9.138 1.00 87.00 81 TYR A O 1
ATOM 677 N N . PHE A 1 82 ? -16.309 -8.927 9.802 1.00 88.25 82 PHE A N 1
ATOM 678 C CA . PHE A 1 82 ? -15.463 -8.605 8.661 1.00 88.25 82 PHE A CA 1
ATOM 679 C C . PHE A 1 82 ? -14.837 -9.903 8.150 1.00 88.25 82 PHE A C 1
ATOM 681 O O . PHE A 1 82 ? -14.604 -10.831 8.923 1.00 88.25 82 PHE A O 1
ATOM 688 N N . ASN A 1 83 ? -14.571 -9.987 6.849 1.00 83.38 83 ASN A N 1
ATOM 689 C CA . ASN A 1 83 ? -13.989 -11.186 6.256 1.00 83.38 83 ASN A CA 1
ATOM 690 C C . ASN A 1 83 ? -12.464 -11.169 6.441 1.00 83.38 83 ASN A C 1
ATOM 692 O O . ASN A 1 83 ? -11.763 -10.475 5.699 1.00 83.38 83 ASN A O 1
ATOM 696 N N . THR A 1 84 ? -11.962 -11.944 7.403 1.00 83.56 84 THR A N 1
ATOM 697 C CA . THR A 1 84 ? -10.527 -12.043 7.710 1.00 83.56 84 THR A CA 1
ATOM 698 C C . THR A 1 84 ? -9.771 -13.087 6.886 1.00 83.56 84 THR A C 1
ATOM 700 O O . THR A 1 84 ? -8.545 -13.147 6.946 1.00 83.56 84 THR A O 1
ATOM 703 N N . GLU A 1 85 ? -10.473 -13.843 6.035 1.00 77.56 85 GLU A N 1
ATOM 704 C CA . GLU A 1 85 ? -9.863 -14.780 5.079 1.00 77.56 85 GLU A CA 1
ATOM 705 C C . GLU A 1 85 ? -9.243 -14.065 3.874 1.00 77.56 85 GLU A C 1
ATOM 707 O O . GLU A 1 85 ? -8.347 -14.602 3.213 1.00 77.56 85 GLU A O 1
ATOM 712 N N . LYS A 1 86 ? -9.710 -12.843 3.570 1.00 76.44 86 LYS A N 1
ATOM 713 C CA . LYS A 1 86 ? -9.143 -12.043 2.484 1.00 76.44 86 LYS A CA 1
ATOM 714 C C . LYS A 1 86 ? -7.721 -11.623 2.843 1.00 76.44 86 LYS A C 1
ATOM 716 O O . LYS A 1 86 ? -7.489 -10.974 3.859 1.00 76.44 86 LYS A O 1
ATOM 721 N N . ASN A 1 87 ? -6.780 -11.927 1.952 1.00 80.38 87 ASN A N 1
ATOM 722 C CA . ASN A 1 87 ? -5.371 -11.580 2.104 1.00 80.38 87 ASN A CA 1
ATOM 723 C C . ASN A 1 87 ? -5.113 -10.089 1.796 1.00 80.38 87 ASN A C 1
ATOM 725 O O . ASN A 1 87 ? -4.424 -9.746 0.835 1.00 80.38 87 ASN A O 1
ATOM 729 N N . LEU A 1 88 ? -5.737 -9.197 2.568 1.00 78.94 88 LEU A N 1
ATOM 730 C CA . LEU A 1 88 ? -5.672 -7.750 2.367 1.00 78.94 88 LEU A CA 1
ATOM 731 C C . LEU A 1 88 ? -4.494 -7.132 3.133 1.00 78.94 88 LEU A C 1
ATOM 733 O O . LEU A 1 88 ? -4.128 -7.617 4.206 1.00 78.94 88 LEU A O 1
ATOM 737 N N . PRO A 1 89 ? -3.936 -6.016 2.635 1.00 82.56 89 PRO A N 1
ATOM 738 C CA . PRO A 1 89 ? -3.145 -5.117 3.460 1.00 82.56 89 PRO A CA 1
ATOM 739 C C . PRO A 1 89 ? -3.943 -4.637 4.677 1.00 82.56 89 PRO A C 1
ATOM 741 O O . PRO A 1 89 ? -5.153 -4.402 4.586 1.00 82.56 89 PRO A O 1
ATOM 744 N N . ILE A 1 90 ? -3.244 -4.453 5.795 1.00 90.56 90 ILE A N 1
ATOM 745 C CA . ILE A 1 90 ? -3.807 -3.949 7.049 1.00 90.56 90 ILE A CA 1
ATOM 746 C C . ILE A 1 90 ? -3.212 -2.570 7.316 1.00 90.56 90 ILE A C 1
ATOM 748 O O . ILE A 1 90 ? -2.010 -2.454 7.542 1.00 90.56 90 ILE A O 1
ATOM 752 N N . LEU A 1 91 ? -4.044 -1.533 7.306 1.00 86.94 91 LEU A N 1
ATOM 753 C CA . LEU A 1 91 ? -3.682 -0.198 7.775 1.00 86.94 91 LEU A CA 1
ATOM 754 C C . LEU A 1 91 ? -4.141 -0.028 9.218 1.00 86.94 91 LEU A C 1
ATOM 756 O O . LEU A 1 91 ? -5.328 -0.180 9.510 1.00 86.94 91 LEU A O 1
ATOM 760 N N . VAL A 1 92 ? -3.213 0.365 10.082 1.00 90.75 92 VAL A N 1
ATOM 761 C CA . VAL A 1 92 ? -3.509 0.805 11.444 1.00 90.75 92 VAL A CA 1
ATOM 762 C C . VAL A 1 92 ? -3.151 2.277 11.571 1.00 90.75 92 VAL A C 1
ATOM 764 O O . VAL A 1 92 ? -2.030 2.669 11.254 1.00 90.75 92 VAL A O 1
ATOM 767 N N . GLU A 1 93 ? -4.098 3.079 12.048 1.00 87.12 93 GLU A N 1
ATOM 768 C CA . GLU A 1 93 ? -3.904 4.499 12.350 1.00 87.12 93 GLU A CA 1
ATOM 769 C C . GLU A 1 93 ? -4.127 4.764 13.835 1.00 87.12 93 GLU A C 1
ATOM 771 O O . GLU A 1 93 ? -5.072 4.240 14.421 1.00 87.12 93 GLU A O 1
ATOM 776 N N . PHE A 1 94 ? -3.296 5.622 14.414 1.00 87.19 94 PHE A N 1
ATOM 777 C CA . PHE A 1 94 ? -3.481 6.191 15.742 1.00 87.19 94 PHE A CA 1
ATOM 778 C C . PHE A 1 94 ? -4.042 7.602 15.576 1.00 87.19 94 PHE A C 1
ATOM 780 O O . PHE A 1 94 ? -3.417 8.442 14.926 1.00 87.19 94 PHE A O 1
ATOM 787 N N . ILE A 1 95 ? -5.238 7.853 16.103 1.00 79.50 95 ILE A N 1
ATOM 788 C CA . ILE A 1 95 ? -5.980 9.096 15.868 1.00 79.50 95 ILE A CA 1
ATOM 789 C C . ILE A 1 95 ? -6.369 9.717 17.207 1.00 79.50 95 ILE A C 1
ATOM 791 O O . ILE A 1 95 ? -6.948 9.043 18.050 1.00 79.50 95 ILE A O 1
ATOM 795 N N . ALA A 1 96 ? -6.066 11.005 17.375 1.00 70.81 96 ALA A N 1
ATOM 796 C CA . ALA A 1 96 ? -6.389 11.773 18.581 1.00 70.81 96 ALA A CA 1
ATOM 797 C C . ALA A 1 96 ? -7.851 12.250 18.657 1.00 70.81 96 ALA A C 1
ATOM 799 O O . ALA A 1 96 ? -8.313 12.617 19.729 1.00 70.81 96 ALA A O 1
ATOM 800 N N . ASP A 1 97 ? -8.565 12.300 17.528 1.00 63.94 97 ASP A N 1
ATOM 801 C CA . ASP A 1 97 ? -9.943 12.792 17.460 1.00 63.94 97 ASP A CA 1
ATOM 802 C C . ASP A 1 97 ? -10.756 12.036 16.397 1.00 63.94 97 ASP A C 1
ATOM 804 O O . ASP A 1 97 ? -10.549 12.193 15.186 1.00 63.94 97 ASP A O 1
ATOM 808 N N . ALA A 1 98 ? -11.701 11.213 16.857 1.00 54.44 98 ALA A N 1
ATOM 809 C CA . ALA A 1 98 ? -12.607 10.452 16.003 1.00 54.44 98 ALA A CA 1
ATOM 810 C C . ALA A 1 98 ? -13.573 11.344 15.194 1.00 54.44 98 ALA A C 1
ATOM 812 O O . ALA A 1 98 ? -14.196 10.856 14.257 1.00 54.44 98 ALA A O 1
ATOM 813 N N . SER A 1 99 ? -13.696 12.642 15.491 1.00 49.53 99 SER A N 1
ATOM 814 C CA . SER A 1 99 ? -14.547 13.569 14.731 1.00 49.53 99 SER A CA 1
ATOM 815 C C . SER A 1 99 ? -13.906 14.069 13.422 1.00 49.53 99 SER A C 1
ATOM 817 O O . SER A 1 99 ? -14.616 14.492 12.507 1.00 49.53 99 SER A O 1
ATOM 819 N N . LYS A 1 100 ? -12.582 13.918 13.241 1.00 50.06 100 LYS A N 1
ATOM 820 C CA . LYS A 1 100 ? -11.843 14.308 12.015 1.00 50.06 100 LYS A CA 1
ATOM 821 C C . LYS A 1 100 ? -11.879 13.248 10.897 1.00 50.06 100 LYS A C 1
ATOM 823 O O . LYS A 1 100 ? -10.915 13.051 10.160 1.00 50.06 100 LYS A O 1
ATOM 828 N N . LEU A 1 101 ? -13.001 12.542 10.744 1.00 49.34 101 LEU A N 1
ATOM 829 C CA . LEU A 1 101 ? -13.154 11.371 9.860 1.00 49.34 101 LEU A CA 1
ATOM 830 C C . LEU A 1 101 ? -13.378 11.675 8.360 1.00 49.34 101 LEU A C 1
ATOM 832 O O . LEU A 1 101 ? -13.779 10.775 7.618 1.00 49.34 101 LEU A O 1
ATOM 836 N N . LYS A 1 102 ? -13.111 12.899 7.883 1.00 52.19 102 LYS A N 1
ATOM 837 C CA . LYS A 1 102 ? -13.345 13.297 6.476 1.00 52.19 102 LYS A CA 1
ATOM 838 C C . LYS A 1 102 ? -12.125 13.210 5.553 1.00 52.19 102 LYS A C 1
ATOM 840 O O . LYS A 1 102 ? -12.247 13.507 4.368 1.00 52.19 102 LYS A O 1
ATOM 845 N N . ASP A 1 103 ? -10.975 12.779 6.053 1.00 55.94 103 ASP A N 1
ATOM 846 C CA . ASP A 1 103 ? -9.763 12.794 5.236 1.00 55.94 103 ASP A CA 1
ATOM 847 C C . ASP A 1 103 ? -9.693 11.589 4.293 1.00 55.94 103 ASP A C 1
ATOM 849 O O . ASP A 1 103 ? -9.935 10.437 4.674 1.00 55.94 103 ASP A O 1
ATOM 853 N N . THR A 1 104 ? -9.353 11.866 3.035 1.00 66.81 104 THR A N 1
ATOM 854 C CA . THR A 1 104 ? -9.038 10.829 2.049 1.00 66.81 104 THR A CA 1
ATOM 855 C C . THR A 1 104 ? -7.555 10.500 2.139 1.00 66.81 104 THR A C 1
ATOM 857 O O . THR A 1 104 ? -6.728 11.390 2.303 1.00 66.81 104 THR A O 1
ATOM 860 N N . PHE A 1 105 ? -7.209 9.219 2.027 1.00 69.62 105 PHE A N 1
ATOM 861 C CA . PHE A 1 105 ? -5.828 8.763 2.137 1.00 69.62 105 PHE A CA 1
ATOM 862 C C . PHE A 1 105 ? -5.356 8.115 0.847 1.00 69.62 105 PHE A C 1
ATOM 864 O O . PHE A 1 105 ? -6.093 7.345 0.221 1.00 69.62 105 PHE A O 1
ATOM 871 N N . ILE A 1 106 ? -4.110 8.399 0.484 1.00 79.00 106 ILE A N 1
ATOM 872 C CA . ILE A 1 106 ? -3.444 7.811 -0.676 1.00 79.00 106 ILE A CA 1
ATOM 873 C C . ILE A 1 106 ? -2.148 7.179 -0.226 1.00 79.00 106 ILE A C 1
ATOM 875 O O . ILE A 1 106 ? -1.346 7.799 0.466 1.00 79.00 106 ILE A O 1
ATOM 879 N N . TYR A 1 107 ? -1.937 5.941 -0.645 1.00 74.81 107 TYR A N 1
ATOM 880 C CA . TYR A 1 107 ? -0.707 5.235 -0.340 1.00 74.81 107 TYR A CA 1
ATOM 881 C C . TYR A 1 107 ? 0.302 5.562 -1.415 1.00 74.81 107 TYR A C 1
ATOM 883 O O . TYR A 1 107 ? 0.046 5.309 -2.591 1.00 74.81 107 TYR A O 1
ATOM 891 N N . ALA A 1 108 ? 1.431 6.106 -0.997 1.00 83.69 108 ALA A N 1
ATOM 892 C CA . ALA A 1 108 ? 2.559 6.376 -1.852 1.00 83.69 108 ALA A CA 1
ATOM 893 C C . ALA A 1 108 ? 3.689 5.412 -1.504 1.00 83.69 108 ALA A C 1
ATOM 895 O O . ALA A 1 108 ? 4.083 5.278 -0.346 1.00 83.69 108 ALA A O 1
ATOM 896 N N . ARG A 1 109 ? 4.203 4.736 -2.524 1.00 80.25 109 ARG A N 1
ATOM 897 C CA . ARG A 1 109 ? 5.375 3.871 -2.420 1.00 80.25 109 ARG A CA 1
ATOM 898 C C . ARG A 1 109 ? 6.465 4.409 -3.326 1.00 80.25 109 ARG A C 1
ATOM 900 O O . ARG A 1 109 ? 6.183 4.664 -4.499 1.00 80.25 109 ARG A O 1
ATOM 907 N N . MET A 1 110 ? 7.676 4.565 -2.802 1.00 81.94 110 MET A N 1
ATOM 908 C CA . MET A 1 110 ? 8.807 5.088 -3.571 1.00 81.94 110 MET A CA 1
ATOM 909 C C . MET A 1 110 ? 9.890 4.028 -3.676 1.00 81.94 110 MET A C 1
ATOM 911 O O . MET A 1 110 ? 10.543 3.675 -2.699 1.00 81.94 110 MET A O 1
ATOM 915 N N . ILE A 1 111 ? 10.069 3.496 -4.880 1.00 70.44 111 ILE A N 1
ATOM 916 C CA . ILE A 1 111 ? 11.053 2.451 -5.148 1.00 70.44 111 ILE A CA 1
ATOM 917 C C . ILE A 1 111 ? 11.749 2.783 -6.454 1.00 70.44 111 ILE A C 1
ATOM 919 O O . ILE A 1 111 ? 11.098 2.898 -7.487 1.00 70.44 111 ILE A O 1
ATOM 923 N N . LEU A 1 112 ? 13.078 2.898 -6.399 1.00 68.56 112 LEU A N 1
ATOM 924 C CA . LEU A 1 112 ? 13.946 2.936 -7.580 1.00 68.56 112 LEU A CA 1
ATOM 925 C C . LEU A 1 112 ? 13.515 4.002 -8.610 1.00 68.56 112 LEU A C 1
ATOM 927 O O . LEU A 1 112 ? 13.270 3.693 -9.770 1.00 68.56 112 LEU A O 1
ATOM 931 N N . GLY A 1 113 ? 13.345 5.253 -8.163 1.00 73.00 113 GLY A N 1
ATOM 932 C CA . GLY A 1 113 ? 12.930 6.370 -9.030 1.00 73.00 113 GLY A CA 1
ATOM 933 C C . GLY A 1 113 ? 11.454 6.356 -9.442 1.00 73.00 113 GLY A C 1
ATOM 934 O O . GLY A 1 113 ? 11.008 7.213 -10.200 1.00 73.00 113 GLY A O 1
ATOM 935 N N . THR A 1 114 ? 10.672 5.406 -8.930 1.00 79.88 114 THR A N 1
ATOM 936 C CA . THR A 1 114 ? 9.241 5.294 -9.206 1.00 79.88 114 THR A CA 1
ATOM 937 C C . THR A 1 114 ? 8.423 5.675 -7.982 1.00 79.88 114 THR A C 1
ATOM 939 O O . THR A 1 114 ? 8.660 5.159 -6.889 1.00 79.88 114 THR A O 1
ATOM 942 N N . VAL A 1 115 ? 7.403 6.507 -8.185 1.00 87.25 115 VAL A N 1
ATOM 943 C CA . VAL A 1 115 ? 6.387 6.855 -7.188 1.00 87.25 115 VAL A CA 1
ATOM 944 C C . VAL A 1 115 ? 5.085 6.172 -7.584 1.00 87.25 115 VAL A C 1
ATOM 946 O O . VAL A 1 115 ? 4.519 6.447 -8.637 1.00 87.25 115 VAL A O 1
ATOM 949 N N . SER A 1 116 ? 4.608 5.253 -6.754 1.00 85.19 116 SER A N 1
ATOM 950 C CA . SER A 1 116 ? 3.337 4.556 -6.960 1.00 85.19 116 SER A CA 1
ATOM 951 C C . SER A 1 116 ? 2.295 5.098 -5.993 1.00 85.19 116 SER A C 1
ATOM 953 O O . SER A 1 116 ? 2.429 4.901 -4.788 1.00 85.19 116 SER A O 1
ATOM 955 N N . LEU A 1 117 ? 1.264 5.756 -6.518 1.00 87.25 117 LEU A N 1
ATOM 956 C CA . LEU A 1 117 ? 0.145 6.326 -5.775 1.00 87.25 117 LEU A CA 1
ATOM 957 C C . LEU A 1 117 ? -1.087 5.442 -5.946 1.00 87.25 117 LEU A C 1
ATOM 959 O O . LEU A 1 117 ? -1.652 5.353 -7.036 1.00 87.25 117 LEU A O 1
ATOM 963 N N . ARG A 1 118 ? -1.519 4.789 -4.868 1.00 81.06 118 ARG A N 1
ATOM 964 C CA . ARG A 1 118 ? -2.718 3.949 -4.865 1.00 81.06 118 ARG A CA 1
ATOM 965 C C . ARG A 1 118 ? -3.847 4.608 -4.091 1.00 81.06 118 ARG A C 1
ATOM 967 O O . ARG A 1 118 ? -3.706 4.919 -2.903 1.00 81.06 118 ARG A O 1
ATOM 974 N N . ILE A 1 119 ? -4.973 4.787 -4.773 1.00 78.81 119 ILE A N 1
ATOM 975 C CA . ILE A 1 119 ? -6.137 5.519 -4.275 1.00 78.81 119 ILE A CA 1
ATOM 976 C C . ILE A 1 119 ? -7.228 4.510 -3.921 1.00 78.81 119 ILE A C 1
ATOM 978 O O . ILE A 1 119 ? -7.794 3.855 -4.790 1.00 78.81 119 ILE A O 1
ATOM 982 N N . TYR A 1 120 ? -7.512 4.358 -2.627 1.00 61.66 120 TYR A N 1
ATOM 983 C CA . TYR A 1 120 ? -8.442 3.328 -2.144 1.00 61.66 120 TYR A CA 1
ATOM 984 C C . TYR A 1 120 ? -9.882 3.831 -1.991 1.00 61.66 120 TYR A C 1
ATOM 986 O O . TYR A 1 120 ? -10.801 3.014 -1.968 1.00 61.66 120 TYR A O 1
ATOM 994 N N . ASN A 1 121 ? -10.084 5.153 -1.927 1.00 64.75 121 ASN A N 1
ATOM 995 C CA . ASN A 1 121 ? -11.407 5.771 -1.969 1.00 64.75 121 ASN A CA 1
ATOM 996 C C . ASN A 1 121 ? -11.684 6.303 -3.384 1.00 64.75 121 ASN A C 1
ATOM 998 O O . ASN A 1 121 ? -10.881 7.085 -3.896 1.00 64.75 121 ASN A O 1
ATOM 1002 N N . PRO A 1 122 ? -12.804 5.928 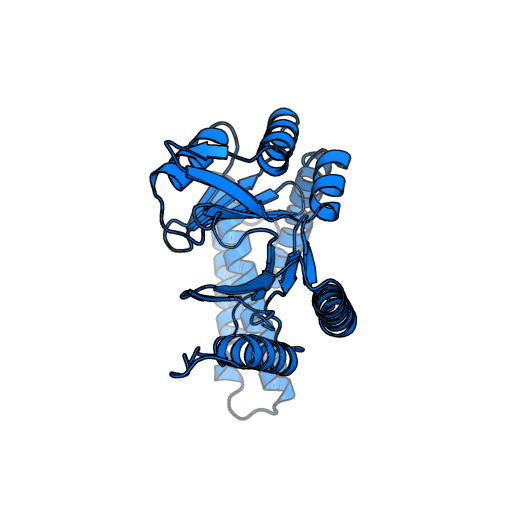-4.022 1.00 58.00 122 PRO A N 1
ATOM 1003 C CA . PRO A 1 122 ? -13.125 6.379 -5.368 1.00 58.00 122 PRO A CA 1
ATOM 1004 C C . PRO A 1 122 ? -13.525 7.860 -5.353 1.00 58.00 122 PRO A C 1
ATOM 1006 O O . PRO A 1 122 ? -14.677 8.205 -5.110 1.00 58.00 122 PRO A O 1
ATOM 1009 N N . ASN A 1 123 ? -12.566 8.743 -5.623 1.00 73.62 123 ASN A N 1
ATOM 1010 C CA . ASN A 1 123 ? -12.824 10.142 -5.945 1.00 73.62 123 ASN A CA 1
ATOM 1011 C C . ASN A 1 123 ? -12.084 10.481 -7.245 1.00 73.62 123 ASN A C 1
ATOM 1013 O O . ASN A 1 123 ? -10.859 10.618 -7.259 1.00 73.62 123 ASN A O 1
ATOM 1017 N N . ASN A 1 124 ? -12.842 10.576 -8.341 1.00 80.44 124 ASN A N 1
ATOM 1018 C CA . ASN A 1 124 ? -12.293 10.818 -9.676 1.00 80.44 124 ASN A CA 1
ATOM 1019 C C . ASN A 1 124 ? -11.546 12.151 -9.753 1.00 80.44 124 ASN A C 1
ATOM 1021 O O . ASN A 1 124 ? -10.476 12.191 -10.344 1.00 80.44 124 ASN A O 1
ATOM 1025 N N . LYS A 1 125 ? -12.019 13.196 -9.061 1.00 84.88 125 LYS A N 1
ATOM 1026 C CA . LYS A 1 125 ? -11.333 14.494 -9.035 1.00 84.88 125 LYS A CA 1
ATOM 1027 C C . LYS A 1 125 ? -9.959 14.403 -8.387 1.00 84.88 125 LYS A C 1
ATOM 1029 O O . LYS A 1 125 ? -9.005 14.982 -8.893 1.00 84.88 125 LYS A O 1
ATOM 1034 N N . ILE A 1 126 ? -9.833 13.656 -7.286 1.00 85.25 126 ILE A N 1
ATOM 1035 C CA . ILE A 1 126 ? -8.533 13.436 -6.632 1.00 85.25 126 ILE A CA 1
ATOM 1036 C C . ILE A 1 126 ? -7.598 12.666 -7.573 1.00 85.25 126 ILE A C 1
ATOM 1038 O O . ILE A 1 126 ? -6.430 13.024 -7.706 1.00 85.25 126 ILE A O 1
ATOM 1042 N N . PHE A 1 127 ? -8.120 11.640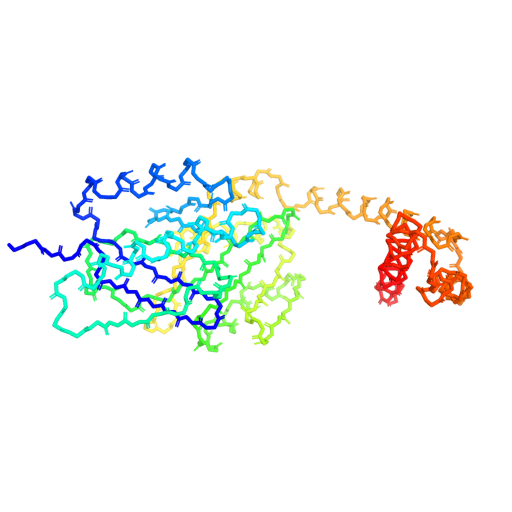 -8.248 1.00 85.31 127 PHE A N 1
ATOM 1043 C CA . PHE A 1 127 ? -7.362 10.845 -9.213 1.00 85.31 127 PHE A CA 1
ATOM 1044 C C . PHE A 1 127 ? -6.853 11.701 -10.384 1.00 85.31 127 PHE A C 1
ATOM 1046 O O . PHE A 1 127 ? -5.652 11.725 -10.643 1.00 85.31 127 PHE A O 1
ATOM 1053 N N . GLU A 1 128 ? -7.737 12.464 -11.027 1.00 86.75 128 GLU A N 1
ATOM 1054 C CA . GLU A 1 128 ? -7.411 13.381 -12.127 1.00 86.75 128 GLU A CA 1
ATOM 1055 C C . GLU A 1 128 ? -6.434 14.480 -11.691 1.00 86.75 128 GLU A C 1
ATOM 1057 O O . GLU A 1 128 ? -5.479 14.783 -12.404 1.00 86.75 128 GLU A O 1
ATOM 1062 N N . THR A 1 129 ? -6.623 15.053 -10.496 1.00 89.56 129 THR A N 1
ATOM 1063 C CA . THR A 1 129 ? -5.708 16.068 -9.942 1.00 89.56 129 THR A CA 1
ATOM 1064 C C . THR A 1 129 ? -4.287 15.520 -9.833 1.00 89.56 129 THR A C 1
ATOM 1066 O O . THR A 1 129 ? -3.331 16.185 -10.232 1.00 89.56 129 THR A O 1
ATOM 1069 N N . LEU A 1 130 ? -4.136 14.288 -9.343 1.00 88.12 130 LEU A N 1
ATOM 1070 C CA . LEU A 1 130 ? -2.829 13.642 -9.206 1.00 88.12 130 LEU A CA 1
ATOM 1071 C C . LEU A 1 130 ? -2.234 13.247 -10.548 1.00 88.12 130 LEU A C 1
ATOM 1073 O O . LEU A 1 130 ? -1.039 13.435 -10.768 1.00 88.12 130 LEU A O 1
ATOM 1077 N N . GLU A 1 131 ? -3.056 12.744 -11.462 1.00 86.75 131 GLU A N 1
ATOM 1078 C CA . GLU A 1 131 ? -2.619 12.431 -12.816 1.00 86.75 131 GLU A CA 1
ATOM 1079 C C . GLU A 1 131 ? -2.092 13.682 -13.544 1.00 86.75 131 GLU A C 1
ATOM 1081 O O . GLU A 1 131 ? -1.079 13.607 -14.252 1.00 86.75 131 GLU A O 1
ATOM 1086 N N . ASN A 1 132 ? -2.738 14.832 -13.334 1.00 87.31 132 ASN A N 1
ATOM 1087 C CA . ASN A 1 132 ? -2.342 16.123 -13.895 1.00 87.31 132 ASN A CA 1
ATOM 1088 C C . ASN A 1 132 ? -1.100 16.719 -13.223 1.00 87.31 132 ASN A C 1
ATOM 1090 O O . ASN A 1 132 ? -0.269 17.313 -13.912 1.00 87.31 132 ASN A O 1
ATOM 1094 N N . LEU A 1 133 ? -0.923 16.523 -11.912 1.00 86.31 133 LEU A N 1
ATOM 1095 C CA . LEU A 1 133 ? 0.265 16.983 -11.181 1.00 86.31 133 LEU A CA 1
ATOM 1096 C C . LEU A 1 133 ? 1.566 16.434 -11.794 1.00 86.31 133 LEU A C 1
ATOM 1098 O O . LEU A 1 133 ? 2.580 17.132 -11.857 1.00 86.31 133 LEU A O 1
ATOM 1102 N N . TYR A 1 134 ? 1.507 15.199 -12.294 1.00 82.75 134 TYR A N 1
ATOM 1103 C CA . TYR A 1 134 ? 2.618 14.495 -12.933 1.00 82.75 134 TYR A CA 1
ATOM 1104 C C . TYR A 1 134 ? 2.517 14.459 -14.464 1.00 82.75 134 TYR A C 1
ATOM 1106 O O . TYR A 1 134 ? 3.134 13.613 -15.103 1.00 82.75 134 TYR A O 1
ATOM 1114 N N . ARG A 1 135 ? 1.766 15.380 -15.088 1.00 81.12 135 ARG A N 1
ATOM 1115 C CA . ARG A 1 135 ? 1.635 15.467 -16.554 1.00 81.12 135 ARG A CA 1
ATOM 1116 C C . ARG A 1 135 ? 2.958 15.455 -17.344 1.00 81.12 135 ARG A C 1
ATOM 1118 O O . ARG A 1 135 ? 2.959 14.784 -18.371 1.00 81.12 135 ARG A O 1
ATOM 1125 N N . PRO A 1 136 ? 4.039 16.152 -16.935 1.00 79.44 136 PRO A N 1
ATOM 1126 C CA . PRO A 1 136 ? 5.287 16.144 -17.703 1.00 79.44 136 PRO A CA 1
ATOM 1127 C C . PRO A 1 136 ? 6.110 14.859 -17.531 1.00 79.44 136 PRO A C 1
ATOM 1129 O O . PRO A 1 136 ? 7.049 14.638 -18.286 1.00 79.44 136 PRO A O 1
ATOM 1132 N N . GLU A 1 137 ? 5.783 14.018 -16.549 1.00 80.12 137 GLU A N 1
ATOM 1133 C CA . GLU A 1 137 ? 6.543 12.810 -16.247 1.00 80.12 137 GLU A CA 1
ATOM 1134 C C . GLU A 1 137 ? 5.957 11.598 -16.977 1.00 80.12 137 GLU A C 1
ATOM 1136 O O . GLU A 1 137 ? 4.743 11.487 -17.191 1.00 80.12 137 GLU A O 1
ATOM 1141 N N . LYS A 1 138 ? 6.816 10.631 -17.314 1.00 81.31 138 LYS A N 1
ATOM 1142 C CA . LYS A 1 138 ? 6.354 9.334 -17.816 1.00 81.31 138 LYS A CA 1
ATOM 1143 C C . LYS A 1 138 ? 5.541 8.642 -16.720 1.00 81.31 138 LYS A C 1
ATOM 1145 O O . LYS A 1 138 ? 5.986 8.547 -15.573 1.00 81.31 138 LYS A O 1
ATOM 1150 N N . LYS A 1 139 ? 4.363 8.124 -17.071 1.00 84.88 139 LYS A N 1
ATOM 1151 C CA . LYS A 1 139 ? 3.456 7.476 -16.119 1.00 84.88 139 LYS A CA 1
ATOM 1152 C C . LYS A 1 139 ? 2.713 6.287 -16.719 1.00 84.88 139 LYS A C 1
ATOM 1154 O O . LYS A 1 139 ? 2.433 6.255 -17.912 1.00 84.88 139 LYS A O 1
ATOM 1159 N N . GLU A 1 140 ? 2.389 5.332 -15.859 1.00 82.81 140 GLU A N 1
ATOM 1160 C CA . GLU A 1 140 ? 1.488 4.209 -16.108 1.00 82.81 140 GLU A CA 1
ATOM 1161 C C . GLU A 1 140 ? 0.269 4.374 -15.199 1.00 82.81 140 GLU A C 1
ATOM 1163 O O . GLU A 1 140 ? 0.412 4.583 -13.991 1.00 82.81 140 GLU A O 1
ATOM 1168 N N . VAL A 1 141 ? -0.931 4.297 -15.772 1.00 80.88 141 VAL A N 1
ATOM 1169 C CA . VAL A 1 141 ? -2.184 4.524 -15.047 1.00 80.88 141 VAL A CA 1
ATOM 1170 C C . VAL A 1 141 ? -3.067 3.290 -15.176 1.00 80.88 141 VAL A C 1
ATOM 1172 O O . VAL A 1 141 ? -3.418 2.879 -16.278 1.00 80.88 141 VAL A O 1
ATOM 1175 N N . ASP A 1 142 ? -3.433 2.706 -14.039 1.00 75.81 142 ASP A N 1
ATOM 1176 C CA . ASP A 1 142 ? -4.420 1.636 -13.946 1.00 75.81 142 ASP A CA 1
ATOM 1177 C C . ASP A 1 142 ? -5.692 2.189 -13.291 1.00 75.81 142 ASP A C 1
ATOM 1179 O O . ASP A 1 142 ? -5.765 2.399 -12.074 1.00 75.81 142 ASP A O 1
ATOM 1183 N N . TYR A 1 143 ? -6.704 2.444 -14.120 1.00 75.75 143 TYR A N 1
ATOM 1184 C CA . TYR A 1 143 ? -7.991 2.991 -13.689 1.00 75.75 143 TYR A CA 1
ATOM 1185 C C . TYR A 1 143 ? -8.833 1.982 -12.894 1.00 75.75 143 TYR A C 1
ATOM 1187 O O . TYR A 1 143 ? -9.636 2.393 -12.051 1.00 75.75 143 TYR A O 1
ATOM 1195 N N . VAL A 1 144 ? -8.634 0.676 -13.112 1.00 67.19 144 VAL A N 1
ATOM 1196 C CA . VAL A 1 144 ? -9.369 -0.392 -12.416 1.00 67.19 144 VAL A CA 1
ATOM 1197 C C . VAL A 1 144 ? -8.786 -0.596 -11.021 1.00 67.19 144 VAL A C 1
ATOM 1199 O O . VAL A 1 144 ? -9.512 -0.552 -10.026 1.00 67.19 144 VAL A O 1
ATOM 1202 N N . ALA A 1 145 ? -7.463 -0.746 -10.922 1.00 63.16 145 ALA A N 1
ATOM 1203 C CA . ALA A 1 145 ? -6.761 -0.882 -9.646 1.00 63.16 145 ALA A CA 1
ATOM 1204 C C . ALA A 1 145 ? -6.582 0.452 -8.899 1.00 63.16 145 ALA A C 1
ATOM 1206 O O . ALA A 1 145 ? -6.119 0.443 -7.749 1.00 63.16 145 ALA A O 1
ATOM 1207 N N . ARG A 1 146 ? -6.950 1.574 -9.538 1.00 72.69 146 ARG A N 1
ATOM 1208 C CA . ARG A 1 146 ? -6.797 2.954 -9.047 1.00 72.69 146 ARG A CA 1
ATOM 1209 C C . ARG A 1 146 ? -5.361 3.243 -8.613 1.00 72.69 146 ARG A C 1
ATOM 1211 O O . ARG A 1 146 ? -5.098 3.697 -7.495 1.00 72.69 146 ARG A O 1
ATOM 1218 N N . LEU A 1 147 ? -4.434 2.949 -9.516 1.00 78.75 147 LEU A N 1
ATOM 1219 C CA . LEU A 1 147 ? -3.000 3.068 -9.307 1.00 78.75 147 LEU A CA 1
ATOM 1220 C C . LEU A 1 147 ? -2.402 4.003 -10.358 1.00 78.75 147 LEU A C 1
ATOM 1222 O O . LEU A 1 147 ? -2.536 3.763 -11.553 1.00 78.75 147 LEU A O 1
ATOM 1226 N N . ILE A 1 148 ? -1.708 5.040 -9.900 1.00 86.31 148 ILE A N 1
ATOM 1227 C CA . ILE A 1 148 ? -0.880 5.901 -10.744 1.00 86.31 148 ILE A CA 1
ATOM 1228 C C . ILE A 1 148 ? 0.569 5.577 -10.410 1.00 86.31 148 ILE A C 1
ATOM 1230 O O . ILE A 1 148 ? 1.003 5.750 -9.271 1.00 86.31 148 ILE A O 1
ATOM 1234 N N . LYS A 1 149 ? 1.326 5.101 -11.390 1.00 85.00 149 LYS A N 1
ATOM 1235 C CA . LYS A 1 149 ? 2.762 4.890 -11.267 1.00 85.00 149 LYS A CA 1
ATOM 1236 C C . LYS A 1 149 ? 3.476 5.958 -12.080 1.00 85.00 149 LYS A C 1
ATOM 1238 O O . LYS A 1 149 ? 3.332 6.016 -13.295 1.00 85.00 149 LYS A O 1
ATOM 1243 N N . VAL A 1 150 ? 4.257 6.788 -11.407 1.00 85.62 150 VAL A N 1
ATOM 1244 C CA . VAL A 1 150 ? 5.042 7.854 -12.023 1.00 85.62 150 VAL A CA 1
ATOM 1245 C C . VAL A 1 150 ? 6.506 7.466 -11.980 1.00 85.62 150 VAL A C 1
ATOM 1247 O O . VAL A 1 150 ? 7.050 7.170 -10.915 1.00 85.62 150 VAL A O 1
ATOM 1250 N N . PHE A 1 151 ? 7.153 7.503 -13.135 1.00 79.12 151 PHE A N 1
ATOM 1251 C CA . PHE A 1 151 ? 8.599 7.410 -13.249 1.00 79.12 151 PHE A CA 1
ATOM 1252 C C . PHE A 1 151 ? 9.151 8.809 -12.968 1.00 79.12 151 PHE A C 1
ATOM 1254 O O . PHE A 1 151 ? 9.430 9.576 -13.883 1.00 79.12 151 PHE A O 1
ATOM 1261 N N . ALA A 1 152 ? 9.189 9.172 -11.685 1.00 64.69 152 ALA A N 1
ATOM 1262 C CA . ALA A 1 152 ? 9.563 10.495 -11.198 1.00 64.69 152 ALA A CA 1
ATOM 1263 C C . ALA A 1 152 ? 11.088 10.604 -11.140 1.00 64.69 152 ALA A C 1
ATOM 1265 O O . ALA A 1 152 ? 11.703 10.592 -10.073 1.00 64.69 152 ALA A O 1
ATOM 1266 N N . VAL A 1 153 ? 11.679 10.646 -12.329 1.00 62.56 153 VAL A N 1
ATOM 1267 C CA . VAL A 1 153 ? 13.125 10.702 -12.519 1.00 62.56 153 VAL A CA 1
ATOM 1268 C C . VAL A 1 153 ? 13.617 12.124 -12.274 1.00 62.56 153 VAL A C 1
ATOM 1270 O O . VAL A 1 153 ? 14.612 12.293 -11.585 1.00 62.56 153 VAL A O 1
ATOM 1273 N N . SER A 1 154 ? 12.927 13.155 -12.777 1.00 70.94 154 SER A N 1
ATOM 1274 C CA . SER A 1 154 ? 13.456 14.526 -12.777 1.00 70.94 154 SER A CA 1
ATOM 1275 C C . SER A 1 154 ? 13.635 15.123 -11.361 1.00 70.94 154 SER A C 1
ATOM 1277 O O . SER A 1 154 ? 12.788 14.906 -10.489 1.00 70.94 154 SER A O 1
ATOM 1279 N N . PRO A 1 155 ? 14.666 15.963 -11.110 1.00 76.56 155 PRO A N 1
ATOM 1280 C CA . PRO A 1 155 ? 14.826 16.660 -9.825 1.00 76.56 155 PRO A CA 1
ATOM 1281 C C . PRO A 1 155 ? 13.594 17.490 -9.424 1.00 76.56 155 PRO A C 1
ATOM 1283 O O . PRO A 1 155 ? 13.237 17.567 -8.248 1.00 76.56 155 PRO A O 1
ATOM 1286 N N . SER A 1 156 ? 12.896 18.062 -10.414 1.00 79.81 156 SER A N 1
ATOM 1287 C CA . SER A 1 156 ? 11.627 18.767 -10.202 1.00 79.81 156 SER A CA 1
ATOM 1288 C C . SER A 1 156 ? 10.524 17.821 -9.715 1.00 79.81 156 SER A C 1
ATOM 1290 O O . SER A 1 156 ? 9.793 18.165 -8.785 1.00 79.81 156 SER A O 1
ATOM 1292 N N . ALA A 1 157 ? 10.412 16.618 -10.286 1.00 80.38 157 ALA A N 1
ATOM 1293 C CA . ALA A 1 157 ? 9.447 15.611 -9.848 1.00 80.38 157 ALA A CA 1
ATOM 1294 C C . ALA A 1 157 ? 9.760 15.054 -8.457 1.00 80.38 157 ALA A C 1
ATOM 1296 O O . ALA A 1 157 ? 8.832 14.817 -7.677 1.00 80.38 157 ALA A O 1
ATOM 1297 N N . VAL A 1 158 ? 11.041 14.891 -8.119 1.00 83.69 158 VAL A N 1
ATOM 1298 C CA . VAL A 1 158 ? 11.468 14.476 -6.776 1.00 83.69 158 VAL A CA 1
ATOM 1299 C C . VAL A 1 158 ? 11.046 15.516 -5.740 1.00 83.69 158 VAL A C 1
ATOM 1301 O O . VAL A 1 158 ? 10.379 15.170 -4.761 1.00 83.69 158 VAL A O 1
ATOM 1304 N N . GLN A 1 159 ? 11.340 16.796 -5.986 1.00 85.06 159 GLN A N 1
ATOM 1305 C CA . GLN A 1 159 ? 10.952 17.883 -5.085 1.00 85.06 159 GLN A CA 1
ATOM 1306 C C . GLN A 1 159 ? 9.425 18.006 -4.958 1.00 85.06 159 GLN A C 1
ATOM 1308 O O . GLN A 1 159 ? 8.907 18.056 -3.841 1.00 85.06 159 GLN A O 1
ATOM 1313 N N . LYS A 1 160 ? 8.689 17.967 -6.078 1.00 87.12 160 LYS A N 1
ATOM 1314 C CA . LYS A 1 160 ? 7.214 17.979 -6.072 1.00 87.12 160 LYS A CA 1
ATOM 1315 C C . LYS A 1 160 ? 6.633 16.811 -5.284 1.00 87.12 160 LYS A C 1
ATOM 1317 O O . LYS A 1 160 ? 5.684 16.997 -4.531 1.00 87.12 160 LYS A O 1
ATOM 1322 N N . THR A 1 161 ? 7.205 15.616 -5.426 1.00 88.56 161 THR A N 1
ATOM 1323 C CA . THR A 1 161 ? 6.771 14.434 -4.671 1.00 88.56 161 THR A CA 1
ATOM 1324 C C . THR A 1 161 ? 7.013 14.632 -3.182 1.00 88.56 161 THR A C 1
ATOM 1326 O O . THR A 1 161 ? 6.108 14.407 -2.384 1.00 88.56 161 THR A O 1
ATOM 1329 N N . LYS A 1 162 ? 8.195 15.116 -2.788 1.00 88.38 162 LYS A N 1
ATOM 1330 C CA . LYS A 1 162 ? 8.495 15.412 -1.384 1.00 88.38 162 LYS A CA 1
ATOM 1331 C C . LYS A 1 162 ? 7.493 16.406 -0.793 1.00 88.38 162 LYS A C 1
ATOM 1333 O O . LYS A 1 162 ? 6.973 16.173 0.297 1.00 88.38 162 LYS A O 1
ATOM 1338 N N . GLU A 1 163 ? 7.189 17.485 -1.507 1.00 89.06 163 GLU A N 1
ATOM 1339 C CA . GLU A 1 163 ? 6.206 18.482 -1.071 1.00 89.06 163 GLU A CA 1
ATOM 1340 C C . GLU A 1 163 ? 4.792 17.906 -0.982 1.00 89.06 163 GLU A C 1
ATOM 1342 O O . GLU A 1 163 ? 4.137 18.086 0.041 1.00 89.06 163 GLU A O 1
ATOM 1347 N N . LEU A 1 164 ? 4.347 17.166 -2.001 1.00 90.00 164 LEU A N 1
ATOM 1348 C CA . LEU A 1 164 ? 3.032 16.524 -2.030 1.00 90.00 164 LEU A CA 1
ATOM 1349 C C . LEU A 1 164 ? 2.836 15.589 -0.832 1.00 90.00 164 LEU A C 1
ATOM 1351 O O . LEU A 1 164 ? 1.820 15.658 -0.140 1.00 90.00 164 LEU A O 1
ATOM 1355 N N . LEU A 1 165 ? 3.815 14.718 -0.586 1.00 87.44 165 LEU A N 1
ATOM 1356 C CA . LEU A 1 165 ? 3.730 13.714 0.468 1.00 87.44 165 LEU A CA 1
ATOM 1357 C C . LEU A 1 165 ? 3.763 14.354 1.860 1.00 87.44 165 LEU A C 1
ATOM 1359 O O . LEU A 1 165 ? 2.979 13.966 2.723 1.00 87.44 165 LEU A O 1
ATOM 1363 N N . THR A 1 166 ? 4.610 15.366 2.063 1.00 82.88 166 THR A N 1
ATOM 1364 C CA . THR A 1 166 ? 4.762 16.026 3.371 1.00 82.88 166 THR A CA 1
ATOM 1365 C C . THR A 1 166 ? 3.637 17.008 3.694 1.00 82.88 166 THR A C 1
ATOM 1367 O O . THR A 1 166 ? 3.234 17.107 4.851 1.00 82.88 166 THR A O 1
ATOM 1370 N N . ARG A 1 167 ? 3.117 17.737 2.698 1.00 82.81 167 ARG A N 1
ATOM 1371 C CA . ARG A 1 167 ? 2.101 18.788 2.895 1.00 82.81 167 ARG A CA 1
ATOM 1372 C C . ARG A 1 167 ? 0.671 18.333 2.631 1.00 82.81 167 ARG A C 1
ATOM 1374 O O . ARG A 1 167 ? -0.251 19.069 2.977 1.00 82.81 167 ARG A O 1
ATOM 1381 N N . GLY A 1 168 ? 0.469 17.161 2.033 1.00 82.94 168 GLY A N 1
ATOM 1382 C CA . GLY A 1 168 ? -0.852 16.721 1.592 1.00 82.94 168 GLY A CA 1
ATOM 1383 C C . GLY A 1 168 ? -1.371 17.515 0.391 1.00 82.94 168 GLY A C 1
ATOM 1384 O O . GLY A 1 168 ? -0.729 18.436 -0.112 1.00 82.94 168 GLY A O 1
ATOM 1385 N N . LEU A 1 169 ? -2.559 17.146 -0.079 1.00 86.94 169 LEU A N 1
ATOM 1386 C CA . LEU A 1 169 ? -3.217 17.780 -1.220 1.00 86.94 169 LEU A CA 1
ATOM 1387 C C . LEU A 1 169 ? -4.636 18.181 -0.827 1.00 86.94 169 LEU A C 1
ATOM 1389 O O . LEU A 1 169 ? -5.389 17.361 -0.316 1.00 86.94 169 LEU A O 1
ATOM 1393 N N . LYS A 1 170 ? -5.034 19.422 -1.099 1.00 84.88 170 LYS A N 1
ATOM 1394 C CA . LYS A 1 170 ? -6.432 19.842 -0.966 1.00 84.88 170 LYS A CA 1
ATOM 1395 C C . LYS A 1 170 ? -7.112 19.756 -2.332 1.00 84.88 170 LYS A C 1
ATOM 1397 O O . LYS A 1 170 ? -6.615 20.338 -3.291 1.00 84.88 170 LYS A O 1
ATOM 1402 N N . VAL A 1 171 ? -8.230 19.039 -2.407 1.00 85.00 171 VAL A N 1
ATOM 1403 C CA . VAL A 1 171 ? -9.083 18.940 -3.600 1.00 85.00 171 VAL A CA 1
ATOM 1404 C C . VAL A 1 171 ? -10.506 19.281 -3.176 1.00 85.00 171 VAL A C 1
ATOM 1406 O O . VAL A 1 171 ? -11.110 18.541 -2.398 1.00 85.00 171 VAL A O 1
ATOM 1409 N N . ASP A 1 172 ? -11.024 20.410 -3.659 1.00 82.00 172 ASP A N 1
ATOM 1410 C CA . ASP A 1 172 ? -12.277 21.013 -3.187 1.00 82.00 172 ASP A CA 1
ATOM 1411 C C . ASP A 1 172 ? -12.281 21.150 -1.643 1.00 82.00 172 ASP A C 1
ATOM 1413 O O . ASP A 1 172 ? -11.341 21.696 -1.053 1.00 82.00 172 ASP A O 1
ATOM 1417 N N . ASP A 1 173 ? -13.299 20.604 -0.973 1.00 75.00 173 ASP A N 1
ATOM 1418 C CA . ASP A 1 173 ? -13.427 20.568 0.491 1.00 75.00 173 ASP A CA 1
ATOM 1419 C C . ASP A 1 173 ? -12.772 19.336 1.136 1.00 75.00 173 ASP A C 1
ATOM 1421 O O . ASP A 1 173 ? -12.897 19.112 2.342 1.00 75.00 173 ASP A O 1
ATOM 1425 N N . THR A 1 174 ? -12.077 18.507 0.349 1.00 73.56 174 THR A N 1
ATOM 1426 C CA . THR A 1 174 ? -11.419 17.291 0.839 1.00 73.56 174 THR A CA 1
ATOM 1427 C C . THR A 1 174 ? -9.924 17.513 0.990 1.00 73.56 174 THR A C 1
ATOM 1429 O O . THR A 1 174 ? -9.222 17.844 0.033 1.00 73.56 174 THR A O 1
ATOM 1432 N N . TYR A 1 175 ? -9.410 17.265 2.191 1.00 75.44 175 TYR A N 1
ATOM 1433 C CA . TYR A 1 175 ? -7.976 17.180 2.416 1.00 75.44 175 TYR A CA 1
ATOM 1434 C C . TYR A 1 175 ? -7.501 15.732 2.243 1.00 75.44 175 TYR A C 1
ATOM 1436 O O . TYR A 1 175 ? -8.065 14.784 2.800 1.00 75.44 175 TYR A O 1
ATOM 1444 N N . VAL A 1 176 ? -6.477 15.565 1.413 1.00 81.75 176 VAL A N 1
ATOM 1445 C CA . VAL A 1 176 ? -5.887 14.286 1.036 1.00 81.75 176 VAL A CA 1
ATOM 1446 C C . VAL A 1 176 ? -4.552 14.139 1.741 1.00 81.75 176 VAL A C 1
ATOM 1448 O O . VAL A 1 176 ? -3.608 14.891 1.489 1.00 81.75 176 VAL A O 1
ATOM 1451 N N . ARG A 1 177 ? -4.471 13.142 2.618 1.00 75.88 177 ARG A N 1
ATOM 1452 C CA . ARG A 1 177 ? -3.245 12.776 3.326 1.00 75.88 177 ARG A CA 1
ATOM 1453 C C . ARG A 1 177 ? -2.540 11.634 2.605 1.00 75.88 177 ARG A C 1
ATOM 1455 O O . ARG A 1 177 ? -3.181 10.702 2.118 1.00 75.88 177 ARG A O 1
ATOM 1462 N N . PHE A 1 178 ? -1.213 11.684 2.572 1.00 79.62 178 PHE A N 1
ATOM 1463 C CA . PHE A 1 178 ? -0.409 10.620 1.987 1.00 79.62 178 PHE A CA 1
ATOM 1464 C C . PHE A 1 178 ? 0.169 9.710 3.058 1.00 79.62 178 PHE A C 1
ATOM 1466 O O . PHE A 1 178 ? 0.585 10.140 4.130 1.00 79.62 178 PHE A O 1
ATOM 1473 N N . ILE A 1 179 ? 0.181 8.429 2.732 1.00 71.38 179 ILE A N 1
ATOM 1474 C CA . ILE A 1 179 ? 0.679 7.346 3.558 1.00 71.38 179 ILE A CA 1
ATOM 1475 C C . ILE A 1 179 ? 1.917 6.785 2.862 1.00 71.38 179 ILE A C 1
ATOM 1477 O O . ILE A 1 179 ? 1.786 6.190 1.794 1.00 71.38 179 ILE A O 1
ATOM 1481 N N . TYR A 1 180 ? 3.101 6.983 3.440 1.00 75.75 180 TYR A N 1
ATOM 1482 C CA . TYR A 1 180 ? 4.381 6.610 2.831 1.00 75.75 180 TYR A CA 1
ATOM 1483 C C . TYR A 1 180 ? 5.450 6.259 3.879 1.00 75.75 180 TYR A C 1
ATOM 1485 O O . TYR A 1 180 ? 5.316 6.632 5.043 1.00 75.75 180 TYR A O 1
ATOM 1493 N N . SER A 1 181 ? 6.506 5.549 3.462 1.00 74.94 181 SER A N 1
ATOM 1494 C CA . SER A 1 181 ? 7.697 5.298 4.291 1.00 74.94 181 SER A CA 1
ATOM 1495 C C . SER A 1 181 ? 8.633 6.504 4.246 1.00 74.94 181 SER A C 1
ATOM 1497 O O . SER A 1 181 ? 9.032 6.948 3.166 1.00 74.94 181 SER A O 1
ATOM 1499 N N . GLU A 1 182 ? 9.010 7.019 5.416 1.00 74.06 182 GLU A N 1
ATOM 1500 C CA . GLU A 1 182 ? 10.013 8.084 5.525 1.00 74.06 182 GLU A CA 1
ATOM 1501 C C . GLU A 1 182 ? 11.387 7.612 5.044 1.00 74.06 182 GLU A C 1
ATOM 1503 O O . GLU A 1 182 ? 12.111 8.387 4.419 1.00 74.06 182 GLU A O 1
ATOM 1508 N N . GLU A 1 183 ? 11.727 6.338 5.262 1.00 68.62 183 GLU A N 1
ATOM 1509 C CA . GLU A 1 183 ? 12.962 5.746 4.751 1.00 68.62 183 GLU A CA 1
ATOM 1510 C C . GLU A 1 183 ? 12.960 5.681 3.217 1.00 68.62 183 GLU A C 1
ATOM 1512 O O . GLU A 1 183 ? 13.932 6.100 2.586 1.00 68.62 183 GLU A O 1
ATOM 1517 N N . GLU A 1 184 ? 11.861 5.221 2.603 1.00 75.31 184 GLU A N 1
ATOM 1518 C CA . GLU A 1 184 ? 11.699 5.219 1.143 1.00 75.31 184 GLU A CA 1
ATOM 1519 C C . GLU A 1 184 ? 11.782 6.642 0.578 1.00 75.31 184 GLU A C 1
ATOM 1521 O O . GLU A 1 184 ? 12.476 6.856 -0.415 1.00 75.31 184 GLU A O 1
ATOM 1526 N N . LEU A 1 185 ? 11.140 7.626 1.221 1.00 82.00 185 LEU A N 1
ATOM 1527 C CA . LEU A 1 185 ? 11.213 9.028 0.799 1.00 82.00 185 LEU A CA 1
ATOM 1528 C C . LEU A 1 185 ? 12.638 9.580 0.915 1.00 82.00 185 LEU A C 1
ATOM 1530 O O . LEU A 1 185 ? 13.105 10.265 0.005 1.00 82.00 185 LEU A O 1
ATOM 1534 N N . ALA A 1 186 ? 13.341 9.288 2.010 1.00 78.62 186 ALA A N 1
ATOM 1535 C CA . ALA A 1 186 ? 14.713 9.737 2.216 1.00 78.62 186 ALA A CA 1
ATOM 1536 C C . ALA A 1 186 ? 15.661 9.152 1.160 1.00 78.62 186 ALA A C 1
ATOM 1538 O O . ALA A 1 186 ? 16.472 9.888 0.599 1.00 78.62 186 ALA A O 1
ATOM 1539 N N . VAL A 1 187 ? 15.533 7.857 0.850 1.00 75.38 187 VAL A N 1
ATOM 1540 C CA . VAL A 1 187 ? 16.302 7.191 -0.216 1.00 75.38 187 VAL A CA 1
ATOM 1541 C C . VAL A 1 187 ? 15.948 7.778 -1.583 1.00 75.38 187 VAL A C 1
ATOM 1543 O O . VAL A 1 187 ? 16.838 8.131 -2.354 1.00 75.38 187 VAL A O 1
ATOM 1546 N N . PHE A 1 188 ? 14.656 7.952 -1.861 1.00 79.00 188 PHE A N 1
ATOM 1547 C CA . PHE A 1 188 ? 14.157 8.541 -3.102 1.00 79.00 188 PHE A CA 1
ATOM 1548 C C . PHE A 1 188 ? 14.678 9.970 -3.329 1.00 79.00 188 PHE A C 1
ATOM 1550 O O . PHE A 1 188 ? 15.041 10.314 -4.451 1.00 79.00 188 PHE A O 1
ATOM 1557 N N . CYS A 1 189 ? 14.782 10.780 -2.269 1.00 80.00 189 CYS A N 1
ATOM 1558 C CA . CYS A 1 189 ? 15.320 12.140 -2.344 1.00 80.00 189 CYS A CA 1
ATOM 1559 C C . CYS A 1 189 ? 16.854 12.195 -2.452 1.00 80.00 189 CYS A C 1
ATOM 1561 O O . CYS A 1 189 ? 17.367 13.128 -3.062 1.00 80.00 189 CYS A O 1
ATOM 1563 N N . LYS A 1 190 ? 17.587 11.251 -1.839 1.00 72.75 190 LYS A N 1
ATOM 1564 C CA . LYS A 1 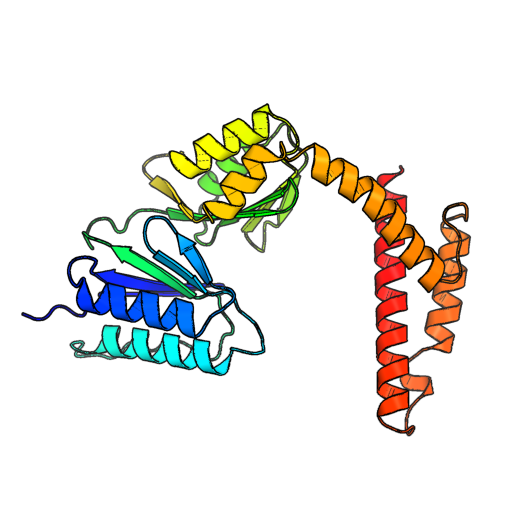190 ? 19.064 11.236 -1.831 1.00 72.75 190 LYS A CA 1
ATOM 1565 C C . LYS A 1 190 ? 19.666 10.786 -3.160 1.00 72.75 190 LYS A C 1
ATOM 1567 O O . LYS A 1 190 ? 20.615 11.406 -3.620 1.00 72.75 190 LYS A O 1
ATOM 1572 N N . ASP A 1 191 ? 19.087 9.765 -3.788 1.00 60.19 191 ASP A N 1
ATOM 1573 C CA . ASP A 1 191 ? 19.630 9.165 -5.020 1.00 60.19 191 ASP A CA 1
ATOM 1574 C C . ASP A 1 191 ? 19.054 9.808 -6.298 1.00 60.19 191 ASP A C 1
ATOM 1576 O O . ASP A 1 191 ? 19.146 9.259 -7.400 1.00 60.19 191 ASP A O 1
ATOM 1580 N N . GLY A 1 192 ? 18.374 10.948 -6.135 1.00 53.22 192 GLY A N 1
ATOM 1581 C CA . GLY A 1 192 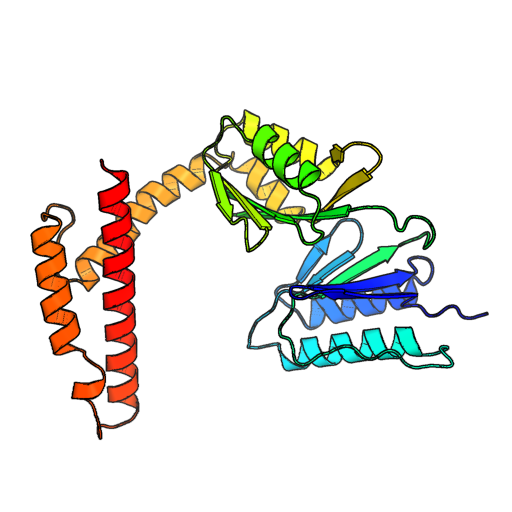? 17.772 11.749 -7.196 1.00 53.22 192 GLY A CA 1
ATOM 1582 C C . GLY A 1 192 ? 16.695 11.053 -8.027 1.00 53.22 192 GLY A C 1
ATOM 1583 O O . GLY A 1 192 ? 16.281 11.634 -9.019 1.00 53.22 192 GLY A O 1
ATOM 1584 N N . GLY A 1 193 ? 16.293 9.811 -7.723 1.00 50.47 193 GLY A N 1
ATOM 1585 C CA . GLY A 1 193 ? 15.457 8.963 -8.593 1.00 50.47 193 GLY A CA 1
ATOM 1586 C C . GLY A 1 193 ? 16.078 8.626 -9.967 1.00 50.47 193 GLY A C 1
ATOM 1587 O O . GLY A 1 193 ? 15.756 7.590 -10.548 1.00 50.47 193 GLY A O 1
ATOM 1588 N N . PHE A 1 194 ? 17.002 9.461 -10.448 1.00 47.06 194 PHE A N 1
ATOM 1589 C CA . PHE A 1 194 ? 17.561 9.534 -11.789 1.00 47.06 194 PHE A CA 1
ATOM 1590 C C . PHE A 1 194 ? 18.724 8.559 -11.988 1.00 47.06 194 PHE A C 1
ATOM 1592 O O . PHE A 1 194 ? 18.712 7.790 -12.950 1.00 47.06 194 PHE A O 1
ATOM 1599 N N . GLU A 1 195 ? 19.687 8.504 -11.059 1.00 45.56 195 GLU A N 1
ATOM 1600 C CA . GLU A 1 195 ? 20.862 7.633 -11.217 1.00 45.56 195 GLU A CA 1
ATOM 1601 C C . GLU A 1 195 ? 20.497 6.150 -11.139 1.00 45.56 195 GLU A C 1
ATOM 1603 O O . GLU A 1 195 ? 20.969 5.365 -11.958 1.00 45.56 195 GLU A O 1
ATOM 1608 N N . ARG A 1 196 ? 19.597 5.755 -10.224 1.00 46.31 196 ARG A N 1
ATOM 1609 C CA . ARG A 1 196 ? 19.153 4.355 -10.110 1.00 46.31 196 ARG A CA 1
ATOM 1610 C C . ARG A 1 196 ? 18.258 3.909 -11.262 1.00 46.31 196 ARG A C 1
ATOM 1612 O O . ARG A 1 196 ? 18.337 2.741 -11.617 1.00 46.31 196 ARG A O 1
ATOM 1619 N N . MET A 1 197 ? 17.453 4.787 -11.868 1.00 45.88 197 MET A N 1
ATOM 1620 C CA . MET A 1 197 ? 16.660 4.415 -13.047 1.00 45.88 197 MET A CA 1
ATOM 1621 C C . MET A 1 197 ? 17.562 4.169 -14.263 1.00 45.88 197 MET A C 1
ATOM 1623 O O . MET A 1 197 ? 17.366 3.168 -14.930 1.00 45.88 197 MET A O 1
ATOM 1627 N N . TYR A 1 198 ? 18.591 4.994 -14.503 1.00 45.31 198 TYR A N 1
ATOM 1628 C CA . TYR A 1 198 ? 19.593 4.741 -15.557 1.00 45.31 198 TYR A CA 1
ATOM 1629 C C . TYR A 1 198 ? 20.488 3.535 -15.251 1.00 45.31 198 TYR A C 1
ATOM 1631 O O . TYR A 1 198 ? 20.881 2.795 -16.155 1.00 45.31 198 TYR A O 1
ATOM 1639 N N . PHE A 1 199 ? 20.809 3.302 -13.975 1.00 43.28 199 PHE A N 1
ATOM 1640 C CA . PHE A 1 199 ? 21.461 2.062 -13.559 1.00 43.28 199 PHE A CA 1
ATOM 1641 C C . PHE A 1 199 ? 20.562 0.855 -13.837 1.00 43.28 199 PHE A C 1
ATOM 1643 O O . PHE A 1 199 ? 21.050 -0.154 -14.329 1.00 43.28 199 PHE A O 1
ATOM 1650 N N . ILE A 1 200 ? 19.257 0.960 -13.578 1.00 48.31 200 ILE A N 1
ATOM 1651 C CA . ILE A 1 200 ? 18.285 -0.107 -13.824 1.00 48.31 200 ILE A CA 1
ATOM 1652 C C . ILE A 1 200 ? 17.936 -0.246 -15.291 1.00 48.31 200 ILE A C 1
ATOM 1654 O O . ILE A 1 200 ? 17.673 -1.362 -15.672 1.00 48.31 200 ILE A O 1
ATOM 1658 N N . ASP A 1 201 ? 17.966 0.789 -16.120 1.00 44.25 201 ASP A N 1
ATOM 1659 C CA . ASP A 1 201 ? 17.782 0.655 -17.569 1.00 44.25 201 ASP A CA 1
ATOM 1660 C C . ASP A 1 201 ? 18.951 -0.151 -18.156 1.00 44.25 201 ASP A C 1
ATOM 1662 O O . ASP A 1 201 ? 18.728 -1.158 -18.822 1.00 44.25 201 ASP A O 1
ATOM 1666 N N . ARG A 1 202 ? 20.187 0.137 -17.713 1.00 40.47 202 ARG A N 1
ATOM 1667 C CA . ARG A 1 202 ? 21.371 -0.692 -18.009 1.00 40.47 202 ARG A CA 1
ATOM 1668 C C . ARG A 1 202 ? 21.312 -2.092 -17.390 1.00 40.47 202 ARG A C 1
ATOM 1670 O O . ARG A 1 202 ? 21.745 -3.054 -18.013 1.00 40.47 202 ARG A O 1
ATOM 1677 N N . PHE A 1 203 ? 20.762 -2.253 -16.185 1.00 44.34 203 PHE A N 1
ATOM 1678 C CA . PHE A 1 203 ? 20.482 -3.580 -15.620 1.00 44.34 203 PHE A CA 1
ATOM 1679 C C . PHE A 1 203 ? 19.254 -4.242 -16.251 1.00 44.34 203 PHE A C 1
ATOM 1681 O O . PHE A 1 203 ? 19.116 -5.452 -16.137 1.00 44.34 203 PHE A O 1
ATOM 1688 N N . SER A 1 204 ? 18.378 -3.491 -16.914 1.00 52.28 204 SER A N 1
ATOM 1689 C CA . SER A 1 204 ? 17.242 -3.984 -17.677 1.00 52.28 204 SER A CA 1
ATOM 1690 C C . SER A 1 204 ? 17.749 -4.505 -18.999 1.00 52.28 204 SER A C 1
ATOM 1692 O O . SER A 1 204 ? 17.257 -5.536 -19.410 1.00 52.28 204 SER A O 1
ATOM 1694 N N . ASP A 1 205 ? 18.812 -3.925 -19.560 1.00 51.72 205 ASP A N 1
ATOM 1695 C CA . ASP A 1 205 ? 19.577 -4.535 -20.643 1.00 51.72 205 ASP A CA 1
ATOM 1696 C C . ASP A 1 205 ? 20.322 -5.792 -20.154 1.00 51.72 205 ASP A C 1
ATOM 1698 O O . ASP A 1 205 ? 20.333 -6.819 -20.821 1.00 51.72 205 ASP A O 1
ATOM 1702 N N . VAL A 1 206 ? 20.870 -5.817 -18.934 1.00 50.75 206 VAL A N 1
ATOM 1703 C CA . VAL A 1 206 ? 21.438 -7.064 -18.367 1.00 50.75 206 VAL A CA 1
ATOM 1704 C C . VAL A 1 206 ? 20.350 -8.119 -18.079 1.00 50.75 206 VAL A C 1
ATOM 1706 O O . VAL A 1 206 ? 20.558 -9.311 -18.310 1.00 50.75 206 VAL A O 1
ATOM 1709 N N . ALA A 1 207 ? 19.166 -7.709 -17.623 1.00 58.00 207 ALA A N 1
ATOM 1710 C CA . ALA A 1 207 ? 18.030 -8.589 -17.357 1.00 58.00 207 ALA A CA 1
ATOM 1711 C C . ALA A 1 207 ? 17.346 -9.049 -18.656 1.00 58.00 207 ALA A C 1
ATOM 1713 O O . ALA A 1 207 ? 16.956 -10.213 -18.753 1.00 58.00 207 ALA A O 1
ATOM 1714 N N . ILE A 1 208 ? 17.271 -8.187 -19.680 1.00 71.06 208 ILE A N 1
ATOM 1715 C CA . ILE A 1 208 ? 16.811 -8.532 -21.029 1.00 71.06 208 ILE A CA 1
ATOM 1716 C C . ILE A 1 208 ? 17.796 -9.517 -21.645 1.00 71.06 208 ILE A C 1
ATOM 1718 O O . ILE A 1 208 ? 17.349 -10.516 -22.194 1.00 71.06 208 ILE A O 1
ATOM 1722 N N . ASN A 1 209 ? 19.111 -9.340 -21.457 1.00 74.19 209 ASN A N 1
ATOM 1723 C CA . ASN A 1 209 ? 20.120 -10.313 -21.887 1.00 74.19 209 ASN A CA 1
ATOM 1724 C C . ASN A 1 209 ? 19.891 -11.683 -21.232 1.00 74.19 209 ASN A C 1
ATOM 1726 O O . ASN A 1 209 ? 19.964 -12.707 -21.910 1.00 74.19 209 ASN A O 1
ATOM 1730 N N . GLY A 1 210 ? 19.523 -11.712 -19.946 1.00 71.19 210 GLY A N 1
ATOM 1731 C CA . GLY A 1 210 ? 19.091 -12.935 -19.262 1.00 71.19 210 GLY A CA 1
ATOM 1732 C C . GLY A 1 210 ? 17.834 -13.568 -19.879 1.00 71.19 210 GLY A C 1
ATOM 1733 O O . GLY A 1 210 ? 17.750 -14.793 -20.006 1.00 71.19 210 GLY A O 1
ATOM 1734 N N . HIS A 1 211 ? 16.873 -12.757 -20.328 1.00 79.56 211 HIS A N 1
ATOM 1735 C CA . HIS A 1 211 ? 15.694 -13.229 -21.060 1.00 79.56 211 HIS A CA 1
ATOM 1736 C C . HIS A 1 211 ? 16.045 -13.747 -22.465 1.00 79.56 211 HIS A C 1
ATOM 1738 O O . HIS A 1 211 ? 15.543 -14.802 -22.856 1.00 79.56 211 HIS A O 1
ATOM 1744 N N . PHE A 1 212 ? 16.948 -13.082 -23.193 1.00 80.19 212 PHE A N 1
ATOM 1745 C CA . PHE A 1 212 ? 17.450 -13.545 -24.490 1.00 80.19 212 PHE A CA 1
ATOM 1746 C C . PHE A 1 212 ? 18.167 -14.891 -24.335 1.00 80.19 212 PHE A C 1
ATOM 1748 O O . PHE A 1 212 ? 17.840 -15.838 -25.047 1.00 80.19 212 PHE A O 1
ATOM 1755 N N . HIS A 1 213 ? 19.028 -15.041 -23.325 1.00 85.06 213 HIS A N 1
ATOM 1756 C CA . HIS A 1 213 ? 19.638 -16.329 -22.979 1.00 85.06 213 HIS A CA 1
ATOM 1757 C C . HIS A 1 213 ? 18.614 -17.403 -22.604 1.00 85.06 213 HIS A C 1
ATOM 1759 O O . HIS A 1 213 ? 18.742 -18.542 -23.044 1.00 85.06 213 HIS A O 1
ATOM 1765 N N . THR A 1 214 ? 17.565 -17.059 -21.852 1.00 83.69 214 THR A N 1
ATOM 1766 C CA . THR A 1 214 ? 16.487 -18.008 -21.508 1.00 83.69 214 THR A CA 1
ATOM 1767 C C . THR A 1 214 ? 15.782 -18.553 -22.755 1.00 83.69 214 THR A C 1
ATOM 1769 O O . THR A 1 214 ? 15.337 -19.702 -22.750 1.00 83.69 214 THR A O 1
ATOM 1772 N N . LEU A 1 215 ? 15.715 -17.755 -23.826 1.00 87.12 215 LEU A N 1
ATOM 1773 C CA . LEU A 1 215 ? 15.159 -18.148 -25.120 1.00 87.12 215 LEU A CA 1
ATOM 1774 C C . LEU A 1 215 ? 16.202 -18.677 -26.115 1.00 87.12 215 LEU A C 1
ATOM 1776 O O . LEU A 1 215 ? 15.859 -18.896 -27.275 1.00 87.12 215 LEU A O 1
ATOM 1780 N N . ASN A 1 216 ? 17.457 -18.895 -25.707 1.00 87.75 216 ASN A N 1
ATOM 1781 C CA . ASN A 1 216 ? 18.563 -19.232 -26.614 1.00 87.75 216 ASN A CA 1
ATOM 1782 C C . ASN A 1 216 ? 18.655 -18.266 -27.815 1.00 87.75 216 ASN A C 1
ATOM 1784 O O . ASN A 1 216 ? 18.854 -18.685 -28.957 1.00 87.75 216 ASN A O 1
ATOM 1788 N N . ALA A 1 217 ? 18.447 -16.980 -27.552 1.00 87.25 217 ALA A N 1
ATOM 1789 C CA . ALA A 1 217 ? 18.507 -15.887 -28.509 1.00 87.25 217 ALA A CA 1
ATOM 1790 C C . ALA A 1 217 ? 19.580 -14.871 -28.092 1.00 87.25 217 ALA A C 1
ATOM 1792 O O . ALA A 1 217 ? 20.112 -14.914 -26.976 1.00 87.25 217 ALA A O 1
ATOM 1793 N N . THR A 1 218 ? 19.892 -13.950 -28.998 1.00 83.12 218 THR A N 1
ATOM 1794 C CA . THR A 1 218 ? 20.834 -12.852 -28.766 1.00 83.12 218 THR A CA 1
ATOM 1795 C C . THR A 1 218 ? 20.134 -11.497 -28.892 1.00 83.12 218 THR A C 1
ATOM 1797 O O . THR A 1 218 ? 19.180 -11.382 -29.660 1.00 83.12 218 THR A O 1
ATOM 1800 N N . PRO A 1 219 ? 20.604 -10.450 -28.189 1.00 75.81 219 PRO A N 1
ATOM 1801 C CA . PRO A 1 219 ? 19.997 -9.116 -28.263 1.00 75.81 219 PRO A CA 1
ATOM 1802 C C . PRO A 1 219 ? 19.998 -8.481 -29.663 1.00 75.81 219 PRO A C 1
ATOM 1804 O O . PRO A 1 219 ? 19.234 -7.558 -29.913 1.00 75.81 219 PRO A O 1
ATOM 1807 N N . GLY A 1 220 ? 20.850 -8.963 -30.577 1.00 77.06 220 GLY A N 1
ATOM 1808 C CA . GLY A 1 220 ? 20.897 -8.515 -31.973 1.00 77.06 220 GLY A CA 1
ATOM 1809 C C . GLY A 1 220 ? 19.982 -9.289 -32.929 1.00 77.06 220 GLY A C 1
ATOM 1810 O O . GLY A 1 220 ? 19.957 -8.978 -34.118 1.00 77.06 220 GLY A O 1
ATOM 1811 N N . ASP A 1 221 ? 19.259 -10.308 -32.456 1.00 79.69 221 ASP A N 1
ATOM 1812 C CA . ASP A 1 221 ? 18.341 -11.077 -33.298 1.00 79.69 221 ASP A CA 1
ATOM 1813 C C . ASP A 1 221 ? 17.081 -10.268 -33.655 1.00 79.69 221 ASP A C 1
ATOM 1815 O O . ASP A 1 221 ? 16.662 -9.371 -32.927 1.00 79.69 221 ASP A O 1
ATOM 1819 N N . SER A 1 222 ? 16.429 -10.591 -34.777 1.00 86.19 222 SER A N 1
ATOM 1820 C CA . SER A 1 222 ? 15.121 -10.007 -35.092 1.00 86.19 222 SER A CA 1
ATOM 1821 C C . SER A 1 222 ? 14.027 -10.582 -34.189 1.00 86.19 222 SER A C 1
ATOM 1823 O O . SER A 1 222 ? 14.121 -11.714 -33.698 1.00 86.19 222 SER A O 1
ATOM 1825 N N . PHE A 1 223 ? 12.938 -9.831 -34.009 1.00 85.00 223 PHE A N 1
ATOM 1826 C CA . PHE A 1 223 ? 11.807 -10.286 -33.201 1.00 85.00 223 PHE A CA 1
ATOM 1827 C C . PHE A 1 223 ? 11.201 -11.598 -33.734 1.00 85.00 223 PHE A C 1
ATOM 1829 O O . PHE A 1 223 ? 10.808 -12.471 -32.955 1.00 85.00 223 PHE A O 1
ATOM 1836 N N . GLU A 1 224 ? 11.193 -11.798 -35.054 1.00 84.88 224 GLU A N 1
ATOM 1837 C CA . GLU A 1 224 ? 10.755 -13.038 -35.703 1.00 84.88 224 GLU A CA 1
ATOM 1838 C C . GLU A 1 224 ? 11.602 -14.237 -35.263 1.00 84.88 224 GLU A C 1
ATOM 1840 O O . GLU A 1 224 ? 11.055 -15.300 -34.958 1.00 84.88 224 GLU A O 1
ATOM 1845 N N . LYS A 1 225 ? 12.925 -14.064 -35.172 1.00 86.12 225 LYS A N 1
ATOM 1846 C CA . LYS A 1 225 ? 13.857 -15.116 -34.749 1.00 86.12 225 LYS A CA 1
ATOM 1847 C C . LYS A 1 225 ? 13.692 -15.449 -33.262 1.00 86.12 225 LYS A C 1
ATOM 1849 O O . LYS A 1 225 ? 13.659 -16.624 -32.896 1.00 86.12 225 LYS A O 1
ATOM 1854 N N . VAL A 1 226 ? 13.467 -14.442 -32.415 1.00 85.94 226 VAL A N 1
ATOM 1855 C CA . VAL A 1 226 ? 13.126 -14.642 -30.992 1.00 85.94 226 VAL A CA 1
ATOM 1856 C C . VAL A 1 226 ? 11.810 -15.416 -30.843 1.00 85.94 226 VAL A C 1
ATOM 1858 O O . VAL A 1 226 ? 11.725 -16.364 -30.057 1.00 85.94 226 VAL A O 1
ATOM 1861 N N . LYS A 1 227 ? 10.786 -15.061 -31.629 1.00 86.25 227 LYS A N 1
ATOM 1862 C CA . LYS A 1 227 ? 9.484 -15.746 -31.633 1.00 86.25 227 LYS A CA 1
ATOM 1863 C C . LYS A 1 227 ? 9.609 -17.210 -32.058 1.00 86.25 227 LYS A C 1
ATOM 1865 O O . LYS A 1 227 ? 8.964 -18.067 -31.455 1.00 86.25 227 LYS A O 1
ATOM 1870 N N . GLN A 1 228 ? 10.445 -17.514 -33.050 1.00 89.56 228 GLN A N 1
ATOM 1871 C CA . GLN A 1 228 ? 10.722 -18.895 -33.461 1.00 89.56 228 GLN A CA 1
ATOM 1872 C C . GLN A 1 228 ? 11.378 -19.707 -32.335 1.00 89.56 228 GLN A C 1
ATOM 1874 O O . GLN A 1 228 ? 10.930 -20.819 -32.040 1.00 89.56 228 GLN A O 1
ATOM 1879 N N . SER A 1 229 ? 12.378 -19.142 -31.651 1.00 87.94 229 SER A N 1
ATOM 1880 C CA . SER A 1 229 ? 13.013 -19.798 -30.503 1.00 87.94 229 SER A CA 1
ATOM 1881 C C . SER A 1 229 ? 12.039 -20.052 -29.350 1.00 87.94 229 SER A C 1
ATOM 1883 O O . SER A 1 229 ? 12.046 -21.142 -28.775 1.00 87.94 229 SER A O 1
ATOM 1885 N N . TYR A 1 230 ? 11.155 -19.095 -29.057 1.00 91.00 230 TYR A N 1
ATOM 1886 C CA . TYR A 1 230 ? 10.090 -19.256 -28.065 1.00 91.00 230 TYR A CA 1
ATOM 1887 C C . TYR A 1 230 ? 9.132 -20.407 -28.415 1.00 91.00 230 TYR A C 1
ATOM 1889 O O . TYR A 1 230 ? 8.891 -21.275 -27.576 1.00 91.00 230 TYR A O 1
ATOM 1897 N N . MET A 1 231 ? 8.636 -20.468 -29.658 1.00 88.62 231 MET A N 1
ATOM 1898 C CA . MET A 1 231 ? 7.736 -21.543 -30.109 1.00 88.62 231 MET A CA 1
ATOM 1899 C C . MET A 1 231 ? 8.374 -22.931 -29.961 1.00 88.62 231 MET A C 1
ATOM 1901 O O . MET A 1 231 ? 7.717 -23.872 -29.516 1.00 88.62 231 MET A O 1
ATOM 1905 N N . ARG A 1 232 ? 9.667 -23.053 -30.289 1.00 92.94 232 ARG A N 1
ATOM 1906 C CA . ARG A 1 232 ? 10.429 -24.296 -30.113 1.00 92.94 232 ARG A CA 1
ATOM 1907 C C . ARG A 1 232 ? 10.492 -24.715 -28.641 1.00 92.94 232 ARG A C 1
ATOM 1909 O O . ARG A 1 232 ? 10.187 -25.860 -28.327 1.00 92.94 232 ARG A O 1
ATOM 1916 N N . LEU A 1 233 ? 10.835 -23.785 -27.750 1.00 87.50 233 LEU A N 1
ATOM 1917 C CA . LEU A 1 233 ? 11.000 -24.058 -26.320 1.00 87.50 233 LEU A CA 1
ATOM 1918 C C . LEU A 1 233 ? 9.671 -24.363 -25.612 1.00 87.50 233 LEU A C 1
ATOM 1920 O O . LEU A 1 233 ? 9.627 -25.239 -24.756 1.00 87.50 233 LEU A O 1
ATOM 1924 N N . ILE A 1 234 ? 8.570 -23.708 -25.990 1.00 87.75 234 ILE A N 1
ATOM 1925 C CA . ILE A 1 234 ? 7.232 -24.028 -25.460 1.00 87.75 234 ILE A CA 1
ATOM 1926 C C . ILE A 1 234 ? 6.804 -25.442 -25.839 1.00 87.75 234 ILE A C 1
ATOM 1928 O O . ILE A 1 234 ? 6.211 -26.138 -25.020 1.00 87.75 234 ILE A O 1
ATOM 1932 N N . LYS A 1 235 ? 7.127 -25.880 -27.060 1.00 88.12 235 LYS A N 1
ATOM 1933 C CA . LYS A 1 235 ? 6.839 -27.243 -27.513 1.00 88.12 235 LYS A CA 1
ATOM 1934 C C . LYS A 1 235 ? 7.694 -28.285 -26.785 1.00 88.12 235 LYS A C 1
ATOM 1936 O O . LYS A 1 235 ? 7.202 -29.370 -26.500 1.00 88.12 235 LYS A O 1
ATOM 1941 N N . GLU A 1 236 ? 8.949 -27.959 -26.485 1.00 87.00 236 GLU A N 1
ATOM 1942 C CA . GLU A 1 236 ? 9.890 -28.836 -25.774 1.00 87.00 236 GLU A CA 1
ATOM 1943 C C . GLU A 1 236 ? 9.535 -28.984 -24.285 1.00 87.00 236 GLU A C 1
ATOM 1945 O O . GLU A 1 236 ? 9.433 -30.100 -23.777 1.00 87.00 236 GLU A O 1
ATOM 1950 N N . TYR A 1 237 ? 9.264 -27.870 -23.600 1.00 85.00 237 TYR A N 1
ATOM 1951 C CA . TYR A 1 237 ? 9.033 -27.825 -22.151 1.00 85.00 237 TYR A CA 1
ATOM 1952 C C . TYR A 1 237 ? 7.548 -27.790 -21.756 1.00 85.00 237 TYR A C 1
ATOM 1954 O O . TYR A 1 237 ? 7.235 -27.417 -20.625 1.00 85.00 237 TYR A O 1
ATOM 1962 N N . HIS A 1 238 ? 6.622 -28.150 -22.653 1.00 85.81 238 HIS A N 1
ATOM 1963 C CA . HIS A 1 238 ? 5.194 -28.162 -22.328 1.00 85.81 238 HIS A CA 1
ATOM 1964 C C . HIS A 1 238 ? 4.923 -29.099 -21.135 1.00 85.81 238 HIS A C 1
ATOM 1966 O O . HIS A 1 238 ? 5.427 -30.225 -21.138 1.00 85.81 238 HIS A O 1
ATOM 1972 N N . PRO A 1 239 ? 4.135 -28.687 -20.123 1.00 77.44 239 PRO A N 1
ATOM 1973 C CA . PRO A 1 239 ? 3.870 -29.513 -18.940 1.00 77.44 239 PRO A CA 1
ATOM 1974 C C . PRO A 1 239 ? 3.235 -30.872 -19.282 1.00 77.44 239 PRO A C 1
ATOM 1976 O O . PRO A 1 239 ? 3.496 -31.857 -18.595 1.00 77.44 239 PRO A O 1
ATOM 1979 N N . ASP A 1 240 ? 2.496 -30.962 -20.389 1.00 84.56 240 ASP A N 1
ATOM 1980 C CA . ASP A 1 240 ? 1.924 -32.232 -20.866 1.00 84.56 240 ASP A CA 1
ATOM 1981 C C . ASP A 1 240 ? 2.995 -33.254 -21.289 1.00 84.56 240 ASP A C 1
ATOM 1983 O O . ASP A 1 240 ? 2.751 -34.457 -21.224 1.00 84.56 240 ASP A O 1
ATOM 1987 N N . ASN A 1 241 ? 4.207 -32.814 -21.654 1.00 82.69 241 ASN A N 1
ATOM 1988 C CA . ASN A 1 241 ? 5.303 -33.712 -22.040 1.00 82.69 241 ASN A CA 1
ATOM 1989 C C . ASN A 1 241 ? 5.870 -34.506 -20.848 1.00 82.69 241 ASN A C 1
ATOM 1991 O O . ASN A 1 241 ? 6.606 -35.474 -21.046 1.00 82.69 241 ASN A O 1
ATOM 1995 N N . VAL A 1 242 ? 5.559 -34.100 -19.611 1.00 82.44 242 VAL A N 1
ATOM 1996 C CA . VAL A 1 242 ? 6.036 -34.739 -18.371 1.00 82.44 242 VAL A CA 1
ATOM 1997 C C . VAL A 1 242 ? 4.909 -35.337 -17.532 1.00 82.44 242 VAL A C 1
ATOM 1999 O O . VAL A 1 242 ? 5.095 -35.631 -16.349 1.00 82.44 242 VAL A O 1
ATOM 2002 N N . PHE A 1 243 ? 3.747 -35.575 -18.145 1.00 73.38 243 PHE A N 1
ATOM 2003 C CA . PHE A 1 243 ? 2.644 -36.273 -17.498 1.00 73.38 243 PHE A CA 1
ATOM 2004 C C . PHE A 1 243 ? 3.080 -37.684 -17.048 1.00 73.38 243 PHE A C 1
ATOM 2006 O O . PHE A 1 243 ? 3.587 -38.475 -17.843 1.00 73.38 243 PHE A O 1
ATOM 2013 N N . GLY A 1 244 ? 2.927 -37.991 -15.755 1.00 75.56 244 GLY A N 1
ATOM 2014 C CA . GLY A 1 244 ? 3.323 -39.278 -15.162 1.00 75.56 244 GLY A CA 1
ATOM 2015 C C . GLY A 1 244 ? 4.807 -39.421 -14.784 1.00 75.56 244 GLY A C 1
ATOM 2016 O O . GLY A 1 244 ? 5.238 -40.525 -14.451 1.00 75.56 244 GLY A O 1
ATOM 2017 N N . LYS A 1 245 ? 5.604 -38.343 -14.831 1.00 85.25 245 LYS A N 1
ATOM 2018 C CA . LYS A 1 245 ? 6.983 -38.313 -14.301 1.00 85.25 245 LYS A CA 1
ATOM 2019 C C . LYS A 1 245 ? 7.008 -38.025 -12.793 1.00 85.25 245 LYS A C 1
ATOM 2021 O O . LYS A 1 245 ? 5.983 -37.718 -12.192 1.00 85.25 245 LYS A O 1
ATOM 2026 N N . ASP A 1 246 ? 8.182 -38.136 -12.172 1.00 87.31 246 ASP A N 1
ATOM 2027 C CA . ASP A 1 246 ? 8.362 -37.802 -10.757 1.00 87.31 246 ASP A CA 1
ATOM 2028 C C . ASP A 1 246 ? 8.134 -36.302 -10.488 1.00 87.31 246 ASP A C 1
ATOM 2030 O O . ASP A 1 246 ? 8.299 -35.448 -11.367 1.00 87.31 246 ASP A O 1
ATOM 2034 N N . GLU A 1 247 ? 7.777 -35.968 -9.246 1.00 79.38 247 GLU A N 1
ATOM 2035 C CA . GLU A 1 247 ? 7.444 -34.592 -8.871 1.00 79.38 247 GLU A CA 1
ATOM 2036 C C . GLU A 1 247 ? 8.578 -33.593 -9.125 1.00 79.38 247 GLU A C 1
ATOM 2038 O O . GLU A 1 247 ? 8.308 -32.423 -9.403 1.00 79.38 247 GLU A O 1
ATOM 2043 N N . GLN A 1 248 ? 9.844 -34.012 -9.020 1.00 81.62 248 GLN A N 1
ATOM 2044 C CA . GLN A 1 248 ? 10.965 -33.104 -9.231 1.00 81.62 248 GLN A CA 1
ATOM 2045 C C . GLN A 1 248 ? 11.096 -32.741 -10.709 1.00 81.62 248 GLN A C 1
ATOM 2047 O O . GLN A 1 248 ? 11.265 -31.564 -11.038 1.00 81.62 248 GLN A O 1
ATOM 2052 N N . THR A 1 249 ? 10.943 -33.722 -11.596 1.00 76.19 249 THR A N 1
ATOM 2053 C CA . THR A 1 249 ? 10.906 -33.504 -13.045 1.00 76.19 249 THR A CA 1
ATOM 2054 C C . THR A 1 249 ? 9.738 -32.602 -13.445 1.00 76.19 249 THR A C 1
ATOM 2056 O O . THR A 1 249 ? 9.944 -31.633 -14.181 1.00 76.19 249 THR A O 1
ATOM 2059 N N . ILE A 1 250 ? 8.540 -32.840 -12.900 1.00 75.94 250 ILE A N 1
ATOM 2060 C CA . ILE A 1 250 ? 7.357 -31.999 -13.157 1.00 75.94 250 ILE A CA 1
ATOM 2061 C C . ILE A 1 250 ? 7.598 -30.555 -12.694 1.00 75.94 250 ILE A C 1
ATOM 2063 O O . ILE A 1 250 ? 7.328 -29.609 -13.444 1.00 75.94 250 ILE A O 1
ATOM 2067 N N . ARG A 1 251 ? 8.148 -30.361 -11.486 1.00 75.69 251 ARG A N 1
ATOM 2068 C CA . ARG A 1 251 ? 8.485 -29.028 -10.956 1.00 75.69 251 ARG A CA 1
ATOM 2069 C C . ARG A 1 251 ? 9.503 -28.308 -11.838 1.00 75.69 251 ARG A C 1
ATOM 2071 O O . ARG A 1 251 ? 9.280 -27.148 -12.181 1.00 75.69 251 ARG A O 1
ATOM 2078 N N . ASN A 1 252 ? 10.571 -28.990 -12.247 1.00 75.56 252 ASN A N 1
ATOM 2079 C CA . ASN A 1 252 ? 11.622 -28.408 -13.083 1.00 75.56 252 ASN A CA 1
ATOM 2080 C C . ASN A 1 252 ? 11.084 -27.977 -14.460 1.00 75.56 252 ASN A C 1
ATOM 2082 O O . ASN A 1 252 ? 11.364 -26.863 -14.905 1.00 75.56 252 ASN A O 1
ATOM 2086 N N . TYR A 1 253 ? 10.273 -28.817 -15.114 1.00 81.94 253 TYR A N 1
ATOM 2087 C CA . TYR A 1 253 ? 9.653 -28.486 -16.404 1.00 81.94 253 TYR A CA 1
ATOM 2088 C C . TYR A 1 253 ? 8.674 -27.320 -16.281 1.00 81.94 253 TYR A C 1
ATOM 2090 O O . TYR A 1 253 ? 8.729 -26.386 -17.076 1.00 81.94 253 TYR A O 1
ATOM 2098 N N . THR A 1 254 ? 7.847 -27.317 -15.235 1.00 73.44 254 THR A N 1
ATOM 2099 C CA . THR A 1 254 ? 6.898 -26.227 -14.971 1.00 73.44 254 THR A CA 1
ATOM 2100 C C . THR A 1 254 ? 7.623 -24.900 -14.734 1.00 73.44 254 THR A C 1
ATOM 2102 O O . THR A 1 254 ? 7.251 -23.875 -15.307 1.00 73.44 254 THR A O 1
ATOM 2105 N N . GLN A 1 255 ? 8.699 -24.907 -13.939 1.00 76.56 255 GLN A N 1
ATOM 2106 C CA . GLN A 1 255 ? 9.524 -23.719 -13.700 1.00 76.56 255 GLN A CA 1
ATOM 2107 C C . GLN A 1 255 ? 10.194 -23.226 -14.986 1.00 76.56 255 GLN A C 1
ATOM 2109 O O . GLN A 1 255 ? 10.206 -22.022 -15.256 1.00 76.56 255 GLN A O 1
ATOM 2114 N N . LYS A 1 256 ? 10.722 -24.144 -15.804 1.00 78.75 256 LYS A N 1
ATOM 2115 C CA . LYS A 1 256 ? 11.358 -23.796 -17.078 1.00 78.75 256 LYS A CA 1
ATOM 2116 C C . LYS A 1 256 ? 10.346 -23.207 -18.060 1.00 78.75 256 LYS A C 1
ATOM 2118 O O . LYS A 1 256 ? 10.624 -22.164 -18.647 1.00 78.75 256 LYS A O 1
ATOM 2123 N N . PHE A 1 257 ? 9.161 -23.802 -18.166 1.00 78.62 257 PHE A N 1
ATOM 2124 C CA . PHE A 1 257 ? 8.058 -23.318 -18.995 1.00 78.62 257 PHE A CA 1
ATOM 2125 C C . PHE A 1 257 ? 7.627 -21.897 -18.609 1.00 78.62 257 PHE A C 1
ATOM 2127 O O . PHE A 1 257 ? 7.574 -21.009 -19.461 1.00 78.62 257 PHE A O 1
ATOM 2134 N N . GLN A 1 258 ? 7.417 -21.644 -17.314 1.00 75.69 258 GLN A N 1
ATOM 2135 C CA . GLN A 1 258 ? 7.084 -20.309 -16.803 1.00 75.69 258 GLN A CA 1
ATOM 2136 C C . GLN A 1 258 ? 8.206 -19.297 -17.076 1.00 75.69 258 GLN A C 1
ATOM 2138 O O . GLN A 1 258 ? 7.941 -18.161 -17.466 1.00 75.69 258 GLN A O 1
ATOM 2143 N N . SER A 1 259 ? 9.468 -19.704 -16.914 1.00 71.38 259 SER A N 1
ATOM 2144 C CA . SER A 1 259 ? 10.631 -18.860 -17.209 1.00 71.38 259 SER A CA 1
ATOM 2145 C C . SER A 1 259 ? 10.703 -18.472 -18.693 1.00 71.38 259 SER A C 1
ATOM 2147 O O . SER A 1 259 ? 10.936 -17.301 -18.997 1.00 71.38 259 SER A O 1
ATOM 2149 N N . ILE A 1 260 ? 10.419 -19.410 -19.605 1.00 81.69 260 ILE A N 1
ATOM 2150 C CA . ILE A 1 260 ? 10.351 -19.180 -21.059 1.00 81.69 260 ILE A CA 1
ATOM 2151 C C . ILE A 1 260 ? 9.233 -18.186 -21.410 1.00 81.69 260 ILE A C 1
ATOM 2153 O O . ILE A 1 260 ? 9.471 -17.235 -22.156 1.00 81.69 260 ILE A O 1
ATOM 2157 N N . GLN A 1 261 ? 8.031 -18.363 -20.853 1.00 74.31 261 GLN A N 1
ATOM 2158 C CA . GLN A 1 261 ? 6.903 -17.449 -21.085 1.00 74.31 261 GLN A CA 1
ATOM 2159 C C . GLN A 1 261 ? 7.203 -16.030 -20.590 1.00 74.31 261 GLN A C 1
ATOM 2161 O O . GLN A 1 261 ? 7.008 -15.059 -21.324 1.00 74.31 261 GLN A O 1
ATOM 2166 N N . ASN A 1 262 ? 7.740 -15.918 -19.374 1.00 70.38 262 ASN A N 1
ATOM 2167 C CA . ASN A 1 262 ? 8.101 -14.633 -18.781 1.00 70.38 262 ASN A CA 1
ATOM 2168 C C . ASN A 1 262 ? 9.191 -13.922 -19.597 1.00 70.38 262 ASN A C 1
ATOM 2170 O O . ASN A 1 262 ? 9.091 -12.721 -19.835 1.00 70.38 262 ASN A O 1
ATOM 2174 N N . ALA A 1 263 ? 10.204 -14.656 -20.068 1.00 74.81 263 ALA A N 1
ATOM 2175 C CA . ALA A 1 263 ? 11.262 -14.097 -20.906 1.00 74.81 263 ALA A CA 1
ATOM 2176 C C . ALA A 1 263 ? 10.725 -13.550 -22.238 1.00 74.81 263 ALA A C 1
ATOM 2178 O O . ALA A 1 263 ? 11.101 -12.450 -22.647 1.00 74.81 263 ALA A O 1
ATOM 2179 N N . PHE A 1 264 ? 9.814 -14.276 -22.893 1.00 79.81 264 PHE A N 1
ATOM 2180 C CA . PHE A 1 264 ? 9.230 -13.845 -24.163 1.00 79.81 264 PHE A CA 1
ATOM 2181 C C . PHE A 1 264 ? 8.351 -12.597 -24.026 1.00 79.81 264 PHE A C 1
ATOM 2183 O O . PHE A 1 264 ? 8.487 -11.675 -24.831 1.00 79.81 264 PHE A O 1
ATOM 2190 N N . GLU A 1 265 ? 7.495 -12.517 -23.002 1.00 76.00 265 GLU A N 1
ATOM 2191 C CA . GLU A 1 265 ? 6.674 -11.317 -22.774 1.00 76.00 265 GLU A CA 1
ATOM 2192 C C . GLU A 1 265 ? 7.533 -10.092 -22.413 1.00 76.00 265 GLU A C 1
ATOM 2194 O O . GLU A 1 265 ? 7.276 -8.997 -22.924 1.00 76.00 265 GLU A O 1
ATOM 2199 N N . SER A 1 266 ? 8.607 -10.271 -21.632 1.00 76.44 266 SER A N 1
ATOM 2200 C CA . SER A 1 266 ? 9.577 -9.202 -21.350 1.00 76.44 266 SER A CA 1
ATOM 2201 C C . SER A 1 266 ? 10.257 -8.680 -22.622 1.00 76.44 266 SER A C 1
ATOM 2203 O O . SER A 1 266 ? 10.294 -7.468 -22.843 1.00 76.44 266 SER A O 1
ATOM 2205 N N . ILE A 1 267 ? 10.751 -9.572 -23.491 1.00 79.94 267 ILE A N 1
ATOM 2206 C CA . ILE A 1 267 ? 11.413 -9.184 -24.751 1.00 79.94 267 ILE A CA 1
ATOM 2207 C C . ILE A 1 267 ? 10.424 -8.514 -25.711 1.00 79.94 267 ILE A C 1
ATOM 2209 O O . ILE A 1 267 ? 10.720 -7.476 -26.296 1.00 79.94 267 ILE A O 1
ATOM 2213 N N . LYS A 1 268 ? 9.210 -9.048 -25.841 1.00 79.44 268 LYS A N 1
ATOM 2214 C CA . LYS A 1 268 ? 8.144 -8.458 -26.665 1.00 79.44 268 LYS A CA 1
ATOM 2215 C C . LYS A 1 268 ? 7.795 -7.030 -26.237 1.00 79.44 268 LYS A C 1
ATOM 2217 O O . LYS A 1 268 ? 7.538 -6.186 -27.094 1.00 79.44 268 LYS A O 1
ATOM 2222 N N . HIS A 1 269 ? 7.796 -6.740 -24.934 1.00 72.88 269 HIS A N 1
ATOM 2223 C CA . HIS A 1 269 ? 7.607 -5.375 -24.430 1.00 72.88 269 HIS A CA 1
ATOM 2224 C C . HIS A 1 269 ? 8.799 -4.462 -24.744 1.00 72.88 269 HIS A C 1
ATOM 2226 O O . HIS A 1 269 ? 8.603 -3.280 -25.017 1.00 72.88 269 HIS A O 1
ATOM 2232 N N . HIS A 1 270 ? 10.020 -5.005 -24.753 1.00 73.88 270 HIS A N 1
ATOM 2233 C CA . HIS A 1 270 ? 11.229 -4.275 -25.140 1.00 73.88 270 HIS A CA 1
ATOM 2234 C C . HIS A 1 270 ? 11.199 -3.851 -26.621 1.00 73.88 270 HIS A C 1
ATOM 2236 O O . HIS A 1 270 ? 11.337 -2.664 -26.901 1.00 73.88 270 HIS A O 1
ATOM 2242 N N . TYR A 1 271 ? 10.879 -4.754 -27.560 1.00 73.00 271 TYR A N 1
ATOM 2243 C CA . TYR A 1 271 ? 10.751 -4.392 -28.988 1.00 73.00 271 TYR A CA 1
ATOM 2244 C C . TYR A 1 271 ? 9.626 -3.384 -29.263 1.00 73.00 271 TYR A C 1
ATOM 2246 O O . TYR A 1 271 ? 9.748 -2.568 -30.168 1.00 73.00 271 TYR A O 1
ATOM 2254 N N . LYS A 1 272 ? 8.543 -3.388 -28.474 1.00 67.88 272 LYS A N 1
ATOM 2255 C CA . LYS A 1 272 ? 7.463 -2.389 -28.591 1.00 67.88 272 LYS A CA 1
ATOM 2256 C C . LYS A 1 272 ? 7.853 -0.986 -28.123 1.00 67.88 272 LYS A C 1
ATOM 2258 O O . LYS A 1 272 ? 7.166 -0.040 -28.482 1.00 67.88 272 LYS A O 1
ATOM 2263 N N . LYS A 1 273 ? 8.883 -0.856 -27.281 1.00 55.88 273 LYS A N 1
ATOM 2264 C CA . LYS A 1 273 ? 9.401 0.439 -26.808 1.00 55.88 273 LYS A CA 1
ATOM 2265 C C . LYS A 1 273 ? 10.473 1.030 -27.727 1.00 55.88 273 LYS A C 1
ATOM 2267 O O . LYS A 1 273 ? 10.766 2.210 -27.593 1.00 55.88 273 LYS A O 1
ATOM 2272 N N . ALA A 1 274 ? 11.082 0.208 -28.583 1.00 52.94 274 ALA A N 1
ATOM 2273 C CA . ALA A 1 274 ? 12.159 0.594 -29.496 1.00 52.94 274 ALA A CA 1
ATOM 2274 C C . ALA A 1 274 ? 11.657 1.111 -30.865 1.00 52.94 274 ALA A C 1
ATOM 2276 O O . ALA A 1 274 ? 12.470 1.400 -31.740 1.00 52.94 274 ALA A O 1
ATOM 2277 N N . ILE A 1 275 ? 10.334 1.210 -31.037 1.00 38.19 275 ILE A N 1
ATOM 2278 C CA . ILE A 1 275 ? 9.616 1.774 -32.192 1.00 38.19 275 ILE A CA 1
ATOM 2279 C C . ILE A 1 275 ? 8.871 3.014 -31.700 1.00 38.19 275 ILE A C 1
ATOM 2281 O O . ILE A 1 275 ? 8.874 4.028 -32.428 1.00 38.19 275 ILE A O 1
#

Foldseek 3Di:
DDALQFQDWDDDPAETETEGALVPVVVVVVLVVLCVVQAVPWFDWPFWIKGAFDPVRLVVQLVVSVVRQCSNCVPPPDRDDDDSNDRHMYTYGHDNDPVPPQAFEWEWEADLQKTKTFGPDDDVQVLVVVCVLQVVFDWDADPPRRIIITSQQALVSLVSVVCCQVVFDDDPPYTYHYTYHPVSNVVCNPCSSHPRVVVVVVVLVVVLQVLCVLLVHGPPDDLVVSVVSLVVLCVVLPLVVQPPHDPVSSVVSVVSNVSSVVSNVSVVVVVVVVD